Protein 7VLM (pdb70)

Solvent-accessible surface area: 10451 Å² total

Nearest PDB structures (foldseek):
  7vlm-assembly1_A  TM=1.002E+00  e=7.129E-37  Streptococcus macedonicus

Foldseek 3Di:
DWQDDWDFDDDPHDTDIARVRRQVVCVVPAPAEGEDEDAQWKWKQALGHIYTDHHPVRDGDSVVVCLCRVCVVLLNVLCVLVNRIDMGDVVCVQVSCNVVCPADPQKDADPPGGKIKNHPPDDQPDDDFFIKIWDQDALDDPRRQGQHAPDDAHGTFIWTDDDRHTYGDGRD

Radius of gyration: 19.63 Å; Cα contacts (8 Å, |Δi|>4): 307; chains: 1; bounding box: 36×35×53 Å

Sequence (172 aa):
KIDTTVTEVKENGKTYLRLLKGNEQLKAVSDKAVAGVNKIGSFLVRQDNIVVFPDNKGEFDLDFFNLLNDNFETLVEYAKADCLDIAFDINEKSYFNIWLKNIDENWSQSPYGESFYSSKDIDWGYKPEGSLRVSDHWNFGQDGEHCPTAEPVDGWAVCKFENGKYHLIKKF

Organism: Streptococcus macedonicus (NCBI:txid59310)

B-factor: mean 22.87, std 10.95, range [9.22, 76.59]

Structure (mmCIF, N/CA/C/O backbone):
data_7VLM
#
_entry.id   7VLM
#
_cell.length_a   105.371
_cell.length_b   32.405
_cell.length_c   62.594
_cell.angle_alpha   90.000
_cell.angle_beta   120.366
_cell.angle_gamma   90.000
#
_symmetry.space_group_name_H-M   'C 1 2 1'
#
loop_
_entity.id
_entity.type
_entity.pdbx_description
1 polymer H2C7
2 non-polymer 'ACETATE ION'
3 non-polymer DI(HYDROXYETHYL)ETHER
4 non-polymer 'MAGNESIUM ION'
5 water water
#
loop_
_atom_site.group_PDB
_atom_site.id
_atom_site.type_symbol
_atom_site.label_atom_id
_atom_site.label_alt_id
_atom_site.label_comp_id
_atom_site.label_asym_id
_atom_site.label_entity_id
_atom_site.label_seq_id
_atom_site.pdbx_PDB_ins_code
_atom_site.Cartn_x
_atom_site.Cartn_y
_atom_site.Cartn_z
_atom_site.occupancy
_atom_site.B_iso_or_equiv
_atom_site.auth_seq_id
_atom_site.auth_comp_id
_atom_site.auth_asym_id
_atom_site.auth_atom_id
_atom_site.pdbx_PDB_model_num
ATOM 20 N N . LYS A 1 2 ? 59.95743 1.89393 22.53398 1.000 20.33333 2 LYS A N 1
ATOM 21 C CA . LYS A 1 2 ? 58.59492 2.34955 22.80863 1.000 16.71320 2 LYS A CA 1
ATOM 22 C C . LYS A 1 2 ? 58.58697 3.77652 23.34307 1.000 18.32438 2 LYS A C 1
ATOM 23 O O . LYS A 1 2 ? 59.35236 4.11544 24.25163 1.000 20.86830 2 LYS A O 1
ATOM 42 N N . ILE A 1 3 ? 57.68728 4.60558 22.79923 1.000 16.97430 3 ILE A N 1
ATOM 43 C CA . ILE A 1 3 ? 57.37573 5.89796 23.39923 1.000 16.54819 3 ILE A CA 1
ATOM 44 C C . ILE A 1 3 ? 55.86232 6.03539 23.48110 1.000 16.72563 3 ILE A C 1
ATOM 45 O O . ILE A 1 3 ? 55.10618 5.36273 22.77545 1.000 16.51063 3 ILE A O 1
ATOM 61 N N . ASP A 1 4 ? 55.44095 6.92521 24.36460 1.000 16.32312 4 ASP A N 1
ATOM 62 C CA . ASP A 1 4 ? 54.03183 7.19767 24.58917 1.000 15.59684 4 ASP A CA 1
ATOM 63 C C . ASP A 1 4 ? 53.43406 7.86498 23.36454 1.000 14.13578 4 ASP A C 1
ATOM 64 O O . ASP A 1 4 ? 54.02171 8.80380 22.82567 1.000 16.27713 4 ASP A O 1
ATOM 73 N N . THR A 1 5 ? 52.27957 7.38105 22.90683 1.000 14.48207 5 THR A N 1
ATOM 74 C CA . THR A 1 5 ? 51.64271 7.92089 21.70811 1.000 13.39360 5 THR A CA 1
ATOM 75 C C . THR A 1 5 ? 50.25612 8.49333 21.99234 1.000 13.31284 5 THR A C 1
ATOM 76 O O . THR A 1 5 ? 49.45807 8.65399 21.07272 1.000 12.67725 5 THR A O 1
ATOM 87 N N . THR A 1 6 ? 49.93614 8.79413 23.24075 1.000 12.70461 6 THR A N 1
ATOM 88 C CA . THR A 1 6 ? 48.70808 9.50556 23.54272 1.000 13.59230 6 THR A CA 1
ATOM 89 C C . THR A 1 6 ? 48.78098 10.90739 22.96592 1.000 12.60381 6 THR A C 1
ATOM 90 O O . THR A 1 6 ? 49.78394 11.60544 23.12843 1.000 13.64168 6 THR A O 1
ATOM 101 N N . VAL A 1 7 ? 47.68112 11.32950 22.34197 1.000 12.53996 7 VAL A N 1
ATOM 102 C CA . VAL A 1 7 ? 47.56237 12.63540 21.70305 1.000 13.07003 7 VAL A CA 1
ATOM 103 C C . VAL A 1 7 ? 46.73375 13.56010 22.57639 1.000 14.27513 7 VAL A C 1
ATOM 104 O O . VAL A 1 7 ? 45.61661 13.20679 22.95551 1.000 15.22685 7 VAL A O 1
ATOM 117 N N . THR A 1 8 ? 47.27286 14.73900 22.89006 1.000 14.39548 8 THR A N 1
ATOM 118 C CA . THR A 1 8 ? 46.59780 15.76450 23.66949 1.000 15.13192 8 THR A CA 1
ATOM 119 C C . THR A 1 8 ? 46.40904 16.98803 22.79488 1.000 15.09201 8 THR A C 1
ATOM 120 O O . THR A 1 8 ? 47.32155 17.37015 22.05551 1.000 14.52417 8 THR A O 1
ATOM 131 N N . GLU A 1 9 ? 45.21082 17.56173 22.84824 1.000 14.94901 9 GLU A N 1
ATOM 132 C CA . GLU A 1 9 ? 44.92008 18.84039 22.21100 1.000 15.41171 9 GLU A CA 1
ATOM 133 C C . GLU A 1 9 ? 45.35179 19.94809 23.16185 1.000 18.11817 9 GLU A C 1
ATOM 134 O O . GLU A 1 9 ? 44.75027 20.13151 24.22622 1.000 18.31087 9 GLU A O 1
ATOM 146 N N . VAL A 1 10 ? 46.40963 20.66239 22.79352 1.000 17.79109 10 VAL A N 1
ATOM 147 C CA . VAL A 1 10 ? 47.00740 21.72139 23.60111 1.000 21.36641 10 VAL A CA 1
ATOM 148 C C . VAL A 1 10 ? 46.67089 23.07139 22.98712 1.000 21.30909 10 VAL A C 1
ATOM 149 O O . VAL A 1 10 ? 46.77080 23.25544 21.76956 1.000 19.96249 10 VAL A O 1
ATOM 162 N N . LYS A 1 11 ? 46.33636 24.02708 23.83298 1.000 21.87508 11 LYS A N 1
ATOM 163 C CA . LYS A 1 11 ? 46.12650 25.40408 23.41544 1.000 25.04395 11 LYS A CA 1
ATOM 164 C C . LYS A 1 11 ? 47.42282 26.17062 23.63034 1.000 26.49405 11 LYS A C 1
ATOM 165 O O . LYS A 1 11 ? 47.97592 26.17179 24.73232 1.000 27.09561 11 LYS A O 1
ATOM 184 N N . GLU A 1 12 ? 47.91371 26.81658 22.58301 1.000 23.96763 12 GLU A N 1
ATOM 185 C CA . GLU A 1 12 ? 49.09367 27.66108 22.71085 1.000 24.23250 12 GLU A CA 1
ATOM 186 C C . GLU A 1 12 ? 48.87525 28.96133 21.95094 1.000 23.60379 12 GLU A C 1
ATOM 187 O O . GLU A 1 12 ? 48.67708 28.94811 20.73342 1.000 21.52737 12 GLU A O 1
ATOM 199 N N . ASN A 1 13 ? 48.93149 30.07427 22.67430 1.000 20.88862 13 ASN A N 1
ATOM 200 C CA . ASN A 1 13 ? 48.72942 31.40983 22.11703 1.000 21.33559 13 ASN A CA 1
ATOM 201 C C . ASN A 1 13 ? 47.48751 31.49851 21.23237 1.000 25.16929 13 ASN A C 1
ATOM 202 O O . ASN A 1 13 ? 47.51043 32.08848 20.15097 1.000 24.78103 13 ASN A O 1
ATOM 213 N N . GLY A 1 14 ? 46.39023 30.91411 21.69551 1.000 23.75650 14 GLY A N 1
ATOM 214 C CA . GLY A 1 14 ? 45.11033 31.07691 21.04110 1.000 29.32098 14 GLY A CA 1
ATOM 215 C C . GLY A 1 14 ? 44.78521 30.08484 19.94601 1.000 30.41253 14 GLY A C 1
ATOM 216 O O . GLY A 1 14 ? 43.69658 30.17842 19.36242 1.000 34.54380 14 GLY A O 1
ATOM 220 N N . LYS A 1 15 ? 45.68313 29.14555 19.64485 1.000 23.80017 15 LYS A N 1
ATOM 221 C CA . LYS A 1 15 ? 45.47254 28.12295 18.63115 1.000 25.33162 15 LYS A CA 1
ATOM 222 C C . LYS A 1 15 ? 45.61263 26.75632 19.28264 1.000 27.32378 15 LYS A C 1
ATOM 223 O O . LYS A 1 15 ? 46.31347 26.60598 20.28390 1.000 26.76588 15 LYS A O 1
ATOM 242 N N . THR A 1 16 ? 44.98036 25.74547 18.68295 1.000 23.52313 16 THR A N 1
ATOM 243 C CA . THR A 1 16 ? 45.02866 24.38933 19.20967 1.000 20.49889 16 THR A CA 1
ATOM 244 C C . THR A 1 16 ? 45.94579 23.53021 18.35161 1.000 18.67528 16 THR A C 1
ATOM 245 O O . THR A 1 16 ? 45.99808 23.67768 17.12250 1.000 19.33257 16 THR A O 1
ATOM 256 N N . TYR A 1 17 ? 46.66100 22.62311 19.01264 1.000 19.04109 17 TYR A N 1
ATOM 257 C CA . TYR A 1 17 ? 47.63413 21.76801 18.36284 1.000 15.99570 17 TYR A CA 1
ATOM 258 C C . TYR A 1 17 ? 47.53923 20.38485 18.97847 1.000 15.56531 17 TYR A C 1
ATOM 259 O O . TYR A 1 17 ? 47.26204 20.24935 20.16957 1.000 16.46993 17 TYR A O 1
ATOM 277 N N . LE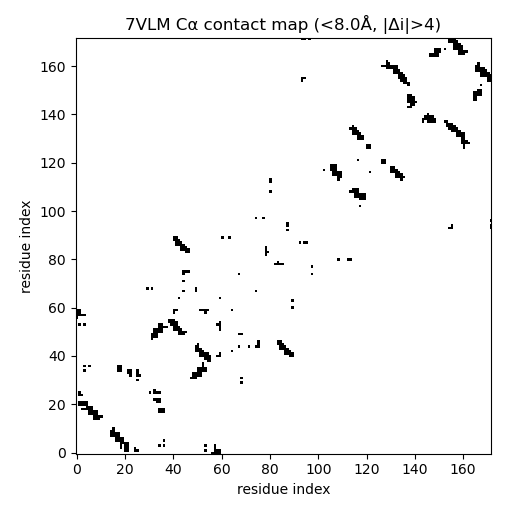U A 1 18 ? 47.74860 19.35879 18.18154 1.000 15.44997 18 LEU A N 1
ATOM 278 C CA . LEU A 1 18 ? 47.85507 17.99210 18.69042 1.000 13.23236 18 LEU A CA 1
ATOM 279 C C . LEU A 1 18 ? 49.31645 17.68261 18.98526 1.000 13.61654 18 LEU A C 1
ATOM 280 O O . LEU A 1 18 ? 50.18604 17.90631 18.13626 1.000 14.65218 18 LEU A O 1
ATOM 296 N N . ARG A 1 19 ? 49.58925 17.15832 20.16799 1.000 14.75091 19 ARG A N 1
ATOM 297 C CA . ARG A 1 19 ? 50.94026 16.89659 20.61887 1.000 14.41233 19 ARG A CA 1
ATOM 298 C C . ARG A 1 19 ? 50.95086 15.59224 21.39988 1.000 13.82173 19 ARG A C 1
ATOM 299 O O . ARG A 1 19 ? 49.98089 15.24993 22.09608 1.000 14.22863 19 ARG A O 1
ATOM 320 N N . LEU A 1 20 ? 52.05861 14.87696 21.29820 1.000 12.46470 20 LEU A N 1
ATOM 321 C CA . LEU A 1 20 ? 52.31387 13.67416 22.09420 1.000 14.50812 20 LEU A CA 1
ATOM 322 C C . LEU A 1 20 ? 53.17336 14.14397 23.26322 1.000 15.67013 20 LEU A C 1
ATOM 323 O O . LEU A 1 20 ? 54.39474 14.13519 23.20986 1.000 17.00076 20 LEU A O 1
ATOM 339 N N . LEU A 1 21 ? 52.51444 14.59807 24.32804 1.000 15.87511 21 LEU A N 1
ATOM 340 C CA . LEU A 1 21 ? 53.23251 15.25097 25.42078 1.000 17.28990 21 LEU A CA 1
ATOM 341 C C . LEU A 1 21 ? 54.25025 14.31686 26.06772 1.000 19.19545 21 LEU A C 1
ATOM 342 O O . LEU A 1 21 ? 55.40342 14.69847 26.29334 1.000 18.29008 21 LEU A O 1
ATOM 358 N N . LYS A 1 22 ? 53.82649 13.10407 26.43626 1.000 16.86292 22 LYS A N 1
ATOM 359 C CA . LYS A 1 22 ? 54.75840 12.19277 27.08851 1.000 17.97881 22 LYS A CA 1
ATOM 360 C C . LYS A 1 22 ? 55.76040 11.64064 26.08627 1.000 15.64633 22 LYS A C 1
ATOM 361 O O . LYS A 1 22 ? 56.93677 11.46476 26.42088 1.000 17.97281 22 LYS A O 1
ATOM 380 N N . GLY A 1 23 ? 55.34567 11.40011 24.83399 1.000 16.50699 23 GLY A N 1
ATOM 381 C CA . GLY A 1 23 ? 56.29942 10.91606 23.85010 1.000 15.89720 23 GLY A CA 1
ATOM 382 C C . GLY A 1 23 ? 57.40285 11.92543 23.59232 1.000 16.32700 23 GLY A C 1
ATOM 383 O O . GLY A 1 23 ? 58.57433 11.56140 23.40430 1.000 15.85410 23 GLY A O 1
ATOM 387 N N . ASN A 1 24 ? 57.03811 13.21050 23.57021 1.000 15.51982 24 ASN A N 1
ATOM 388 C CA . ASN A 1 24 ? 58.02741 14.25191 23.34395 1.000 13.85766 24 ASN A CA 1
ATOM 389 C C . ASN A 1 24 ? 59.00484 14.29873 24.51492 1.000 17.99948 24 ASN A C 1
ATOM 390 O O . ASN A 1 24 ? 60.21346 14.47902 24.32853 1.000 18.25893 24 ASN A O 1
ATOM 401 N N . GLU A 1 25 ? 58.49655 14.12398 25.73988 1.000 17.61989 25 GLU A N 1
ATOM 402 C CA . GLU A 1 25 ? 59.38577 14.08037 26.89002 1.000 19.85507 25 GLU A CA 1
ATOM 403 C C . GLU A 1 25 ? 60.36762 12.92588 26.77912 1.000 20.34682 25 GLU A C 1
ATOM 404 O O . GLU A 1 25 ? 61.56115 13.07829 27.07112 1.000 21.04715 25 GLU A O 1
ATOM 416 N N . GLN A 1 26 ? 59.87309 11.75201 26.39143 1.000 18.13564 26 GLN A N 1
ATOM 417 C CA . GLN A 1 26 ? 60.69853 10.55896 26.35723 1.000 20.48123 26 GLN A CA 1
ATOM 418 C C . GLN A 1 26 ? 61.75591 10.63534 25.27136 1.000 20.25084 26 GLN A C 1
ATOM 419 O O . GLN A 1 26 ? 62.84886 10.07234 25.42910 1.000 20.30234 26 GLN A O 1
ATOM 433 N N . LEU A 1 27 ? 61.45299 11.29796 24.15781 1.000 17.78257 27 LEU A N 1
ATOM 434 C CA . LEU A 1 27 ? 62.45682 11.43070 23.11326 1.000 17.58279 27 LEU A CA 1
ATOM 435 C C . LEU A 1 27 ? 63.63190 12.28613 23.54665 1.000 19.88602 27 LEU A C 1
ATOM 436 O O . LEU A 1 27 ? 64.66713 12.25032 22.89329 1.000 20.02400 27 LEU A O 1
ATOM 452 N N . LYS A 1 28 ? 63.53276 13.00166 24.66279 1.000 18.50019 28 LYS A N 1
ATOM 453 C CA . LYS A 1 28 ? 64.68303 13.75375 25.15111 1.000 20.05734 28 LYS A CA 1
ATOM 454 C C . LYS A 1 28 ? 65.81341 12.84973 25.61198 1.000 23.66309 28 LYS A C 1
ATOM 455 O O . LYS A 1 28 ? 66.96115 13.29786 25.67446 1.000 27.02967 28 LYS A O 1
ATOM 474 N N . ALA A 1 29 ? 65.53546 11.58211 25.89996 1.000 22.52311 29 ALA A N 1
ATOM 475 C CA . ALA A 1 29 ? 66.62318 10.68574 26.27448 1.000 27.35541 29 ALA A CA 1
ATOM 476 C C . ALA A 1 29 ? 67.54636 10.37202 25.09990 1.000 25.87523 29 ALA A C 1
ATOM 477 O O . ALA A 1 29 ? 68.69461 9.97357 25.31940 1.000 27.29588 29 ALA A O 1
ATOM 484 N N . VAL A 1 30 ? 67.08600 10.54975 23.86424 1.000 20.87859 30 VAL A N 1
ATOM 485 C CA . VAL A 1 30 ? 67.85922 10.15275 22.69402 1.000 21.99757 30 VAL A CA 1
ATOM 486 C C . VAL A 1 30 ? 68.20071 11.30554 21.76485 1.000 19.58513 30 VAL A C 1
ATOM 487 O O . VAL A 1 30 ? 68.99491 11.10405 20.82991 1.000 20.03373 30 VAL A O 1
ATOM 500 N N . SER A 1 31 ? 67.65818 12.50217 21.97108 1.000 19.54985 31 SER A N 1
ATOM 501 C CA . SER A 1 31 ? 67.93306 13.60172 21.05491 1.000 22.47309 31 SER A CA 1
ATOM 502 C C . SER A 1 31 ? 67.42409 14.89616 21.66006 1.000 22.45897 31 SER A C 1
ATOM 503 O O . SER A 1 31 ? 66.45438 14.87996 22.42105 1.000 27.11192 31 SER A O 1
ATOM 511 N N . ASP A 1 32 ? 68.07216 16.01538 21.32012 1.000 24.81140 32 ASP A N 1
ATOM 512 C CA . ASP A 1 32 ? 67.55608 17.32194 21.71035 1.000 28.37035 32 ASP A CA 1
ATOM 513 C C . ASP A 1 32 ? 66.76592 17.99345 20.59900 1.000 26.60237 32 ASP A C 1
ATOM 514 O O . ASP A 1 32 ? 66.39721 19.16331 20.73469 1.000 29.46996 32 ASP A O 1
ATOM 523 N N . LYS A 1 33 ? 66.52521 17.29516 19.49159 1.000 21.08747 33 LYS A N 1
ATOM 524 C CA . LYS A 1 33 ? 65.85573 17.90309 18.34831 1.000 21.72480 33 LYS A CA 1
ATOM 525 C C . LYS A 1 33 ? 64.82287 16.96105 17.74903 1.000 20.53257 33 LYS A C 1
ATOM 526 O O . LYS A 1 33 ? 64.54877 17.02111 16.54630 1.000 23.50854 33 LYS A O 1
ATOM 545 N N . ALA A 1 34 ? 64.24681 16.08278 18.55854 1.000 17.77405 34 ALA A N 1
ATOM 546 C CA . ALA A 1 34 ? 63.24796 15.13260 18.09632 1.000 16.99729 34 ALA A CA 1
ATOM 547 C C . ALA A 1 34 ? 61.87593 15.48851 18.65044 1.000 16.32241 34 ALA A C 1
ATOM 548 O O . ALA A 1 34 ? 61.75117 15.94001 19.79618 1.000 18.97821 34 ALA A O 1
ATOM 555 N N . VAL A 1 35 ? 60.85129 15.25315 17.84348 1.000 15.57421 35 VAL A N 1
ATOM 556 C CA . VAL A 1 35 ? 59.45128 15.45641 18.20065 1.000 17.54456 35 VAL A CA 1
ATOM 557 C C . VAL A 1 35 ? 58.71051 14.17235 17.86177 1.000 16.75321 35 VAL A C 1
ATOM 558 O O . VAL A 1 35 ? 59.01505 13.52196 16.86011 1.000 15.46275 35 VAL A O 1
ATOM 571 N N . ALA A 1 36 ? 57.73844 13.80134 18.68334 1.000 16.27751 36 ALA A N 1
ATOM 572 C CA . ALA A 1 36 ? 56.90347 12.64213 18.42113 1.000 15.79390 36 ALA A CA 1
ATOM 573 C C . ALA A 1 36 ? 55.67739 13.09512 17.63554 1.000 19.91189 36 ALA A C 1
ATOM 574 O O . ALA A 1 36 ? 54.92338 13.94444 18.11003 1.000 20.95814 36 ALA A O 1
ATOM 581 N N . GLY A 1 37 ? 55.43159 12.50433 16.46766 1.000 18.96683 37 GLY A N 1
ATOM 582 C CA . GLY A 1 37 ? 54.32336 12.90754 15.63051 1.000 20.18688 37 GLY A CA 1
ATOM 583 C C . GLY A 1 37 ? 53.16265 11.92189 15.65117 1.000 16.96170 37 GLY A C 1
ATOM 584 O O . GLY A 1 37 ? 53.30307 10.76809 16.04513 1.000 19.28650 37 GLY A O 1
ATOM 588 N N . VAL A 1 38 ? 52.01560 12.37503 15.13334 1.000 25.10903 38 VAL A N 1
ATOM 589 C CA . VAL A 1 38 ? 50.89308 11.47511 14.87852 1.000 28.23407 38 VAL A CA 1
ATOM 590 C C . VAL A 1 38 ? 50.46017 11.59848 13.42756 1.000 28.24702 38 VAL A C 1
ATOM 591 O O . VAL A 1 38 ? 50.38836 12.70832 12.89239 1.000 25.76883 38 VAL A O 1
ATOM 604 N N . ASN A 1 39 ? 50.15043 10.45998 12.80272 1.000 36.63348 39 ASN A N 1
ATOM 605 C CA . ASN A 1 39 ? 49.50369 10.44152 11.49088 1.000 46.58401 39 ASN A CA 1
ATOM 606 C C . ASN A 1 39 ? 47.99266 10.30359 11.67789 1.000 43.11588 39 ASN A C 1
ATOM 607 O O . ASN A 1 39 ? 47.20538 10.96880 11.00970 1.000 45.34136 39 ASN A O 1
ATOM 618 N N . LYS A 1 45 ? 51.85719 2.36128 9.45156 1.000 42.13256 45 LYS A N 1
ATOM 619 C CA . LYS A 1 45 ? 51.74081 1.25722 10.39860 1.000 44.18602 45 LYS A CA 1
ATOM 620 C C . LYS A 1 45 ? 53.10709 0.66494 10.75111 1.000 47.14914 45 LYS A C 1
ATOM 621 O O . LYS A 1 45 ? 53.24248 -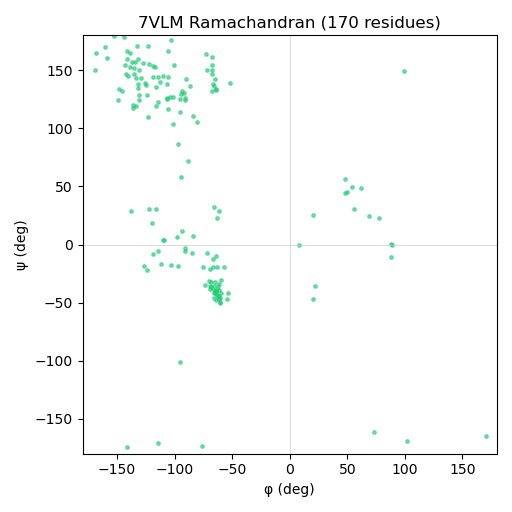0.03030 11.76270 1.000 44.06768 45 LYS A O 1
ATOM 624 N N . ILE A 1 46 ? 54.11148 0.94710 9.91488 1.000 52.41523 46 ILE A N 1
ATOM 625 C CA . ILE A 1 46 ? 55.47505 0.46743 10.13983 1.000 49.68324 46 ILE A CA 1
ATOM 626 C C . ILE A 1 46 ? 56.35050 1.52193 10.81530 1.000 45.79107 46 ILE A C 1
ATOM 627 O O . ILE A 1 46 ? 57.40367 1.17171 11.37255 1.000 46.06984 46 ILE A O 1
ATOM 643 N N . GLY A 1 47 ? 55.95163 2.78463 10.78412 1.000 33.37960 47 GLY A N 1
ATOM 644 C CA . GLY A 1 47 ? 56.71563 3.86522 11.37291 1.000 29.70475 47 GLY A CA 1
ATOM 645 C C . GLY A 1 47 ? 57.52217 4.60879 10.32712 1.000 22.29399 47 GLY A C 1
ATOM 646 O O . GLY A 1 47 ? 57.95044 4.04508 9.31189 1.000 26.53937 47 GLY A O 1
ATOM 650 N N . SER A 1 48 ? 57.72737 5.90052 10.55956 1.000 16.04990 48 SER A N 1
ATOM 651 C CA . SER A 1 48 ? 58.51928 6.69877 9.63011 1.000 17.02470 48 SER A CA 1
ATOM 652 C C . SER A 1 48 ? 59.15567 7.86249 10.37808 1.000 15.40849 48 SER A C 1
ATOM 653 O O . SER A 1 48 ? 58.96033 8.03939 11.58583 1.000 14.46927 48 SER A O 1
ATOM 661 N N . PHE A 1 49 ? 59.91673 8.66419 9.64867 1.000 14.33426 49 PHE A N 1
ATOM 662 C CA . PHE A 1 49 ? 60.58584 9.83830 10.17184 1.000 12.93062 49 PHE A CA 1
ATOM 663 C C . PHE A 1 49 ? 60.45172 10.94824 9.14751 1.000 14.89489 49 PHE A C 1
ATOM 664 O O . PHE A 1 49 ? 60.36638 10.68456 7.94120 1.000 15.60301 49 PHE A O 1
ATOM 681 N N . LEU A 1 50 ? 60.47400 12.17735 9.62486 1.000 13.78144 50 LEU A N 1
ATOM 682 C CA . LEU A 1 50 ? 60.45176 13.36198 8.78025 1.000 14.57888 50 LEU A CA 1
ATOM 683 C C . LEU A 1 50 ? 61.52850 14.30121 9.28387 1.000 14.96732 50 LEU A C 1
ATOM 684 O O . LEU A 1 50 ? 61.49430 14.72198 10.44658 1.000 17.34950 50 LEU A O 1
ATOM 700 N N . VAL A 1 51 ? 62.50126 14.61627 8.44037 1.000 13.80701 51 VAL A N 1
ATOM 701 C CA . VAL A 1 51 ? 63.55016 15.55189 8.80101 1.000 14.04215 51 VAL A CA 1
ATOM 702 C C . VAL A 1 51 ? 63.13600 16.91451 8.27675 1.000 16.00470 51 VAL A C 1
ATOM 703 O O . VAL A 1 51 ? 63.02902 17.11788 7.05779 1.000 18.73008 51 VAL A O 1
ATOM 716 N N . ARG A 1 52 ? 62.88447 17.82809 9.21414 1.000 20.02317 52 ARG A N 1
ATOM 717 C CA . ARG A 1 52 ? 62.53016 19.21705 8.97882 1.000 19.33520 52 ARG A CA 1
ATOM 718 C C . ARG A 1 52 ? 63.75674 20.08491 9.24901 1.000 18.65598 52 ARG A C 1
ATOM 719 O O . ARG A 1 52 ? 64.80167 19.62286 9.70375 1.000 20.35438 52 ARG A O 1
ATOM 740 N N . GLN A 1 53 ? 63.62859 21.38016 8.99425 1.000 21.20422 53 GLN A N 1
ATOM 741 C CA . GLN A 1 53 ? 64.79042 22.24469 9.14278 1.000 22.12734 53 GLN A CA 1
ATOM 742 C C . GLN A 1 53 ? 65.30525 22.25510 10.56781 1.000 23.59744 53 GLN A C 1
ATOM 743 O O . GLN A 1 53 ? 66.51255 22.39201 10.79933 1.000 28.90914 53 GLN A O 1
ATOM 757 N N . ASP A 1 54 ? 64.40688 22.13748 11.53853 1.000 23.16692 54 ASP A N 1
ATOM 758 C CA . ASP A 1 54 ? 64.75593 22.38714 12.91905 1.000 28.47231 54 ASP A CA 1
ATOM 759 C C . ASP A 1 54 ? 64.73103 21.13825 13.78009 1.000 24.75158 54 ASP A C 1
ATOM 760 O O . ASP A 1 54 ? 65.31981 21.14895 14.86370 1.000 26.99876 54 ASP A O 1
ATOM 769 N N . ASN A 1 55 ? 64.09811 20.06336 13.32197 1.000 18.65230 55 ASN A N 1
ATOM 770 C CA . ASN A 1 55 ? 63.94605 18.88827 14.16628 1.000 19.59906 55 ASN A CA 1
ATOM 771 C C . ASN A 1 55 ? 63.64855 17.67432 13.29840 1.000 18.82785 55 ASN A C 1
ATOM 772 O O . ASN A 1 55 ? 63.40399 17.78047 12.09894 1.000 17.31193 55 ASN A O 1
ATOM 78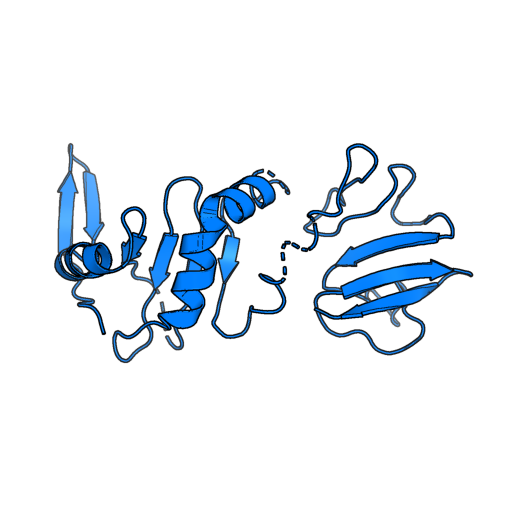3 N N . ILE A 1 56 ? 63.69046 16.51333 13.93967 1.000 15.25875 56 ILE A N 1
ATOM 784 C CA . ILE A 1 56 ? 63.31431 15.23137 13.36472 1.000 13.57692 56 ILE A CA 1
ATOM 785 C C . ILE A 1 56 ? 61.98154 14.82520 13.98151 1.000 12.90644 56 ILE A C 1
ATOM 786 O O . ILE A 1 56 ? 61.85892 14.77821 15.21164 1.000 15.27161 56 ILE A O 1
ATOM 802 N N . VAL A 1 57 ? 60.98737 14.52550 13.15583 1.000 13.71094 57 VAL A N 1
ATOM 803 C CA . VAL A 1 57 ? 59.71290 14.00156 13.64250 1.000 15.16082 57 VAL A CA 1
ATOM 804 C C . VAL A 1 57 ? 59.74322 12.48526 13.57234 1.000 13.58563 57 VAL A C 1
ATOM 805 O O . VAL A 1 57 ? 60.07013 11.89716 12.53275 1.000 14.20397 57 VAL A O 1
ATOM 818 N N . VAL A 1 58 ? 59.39041 11.85049 14.68166 1.000 13.38712 58 VAL A N 1
ATOM 819 C CA . VAL A 1 58 ? 59.34649 10.40096 14.80698 1.000 12.04706 58 VAL A CA 1
ATOM 820 C C . VAL A 1 58 ? 57.88407 9.97702 14.79177 1.000 14.51395 58 VAL A C 1
ATOM 821 O O . VAL A 1 58 ? 57.12056 10.34818 15.69126 1.000 14.56393 58 VAL A O 1
ATOM 834 N N . PHE A 1 59 ? 57.48781 9.19900 13.78173 1.000 14.17754 59 PHE A N 1
ATOM 835 C CA . PHE A 1 59 ? 56.15828 8.59829 13.72503 1.000 13.74322 59 PHE A CA 1
ATOM 836 C C . PHE A 1 59 ? 56.25812 7.13673 14.14835 1.000 14.38952 59 PHE A C 1
ATOM 837 O O . PHE A 1 59 ? 56.72107 6.30360 13.36943 1.000 14.33060 59 PHE A O 1
ATOM 854 N N . PRO A 1 60 ? 55.85493 6.76445 15.36359 1.000 15.79529 60 PRO A N 1
ATOM 855 C CA . PRO A 1 60 ? 56.01784 5.37022 15.78323 1.000 14.74331 60 PRO A CA 1
ATOM 856 C C . PRO A 1 60 ? 55.12917 4.42155 14.99335 1.000 16.99617 60 PRO A C 1
ATOM 857 O O . PRO A 1 60 ? 54.13409 4.81613 14.38582 1.000 18.57531 60 PRO A O 1
ATOM 868 N N . ASP A 1 61 ? 55.50055 3.13960 15.03638 1.000 17.60698 61 ASP A N 1
ATOM 869 C CA . ASP A 1 61 ? 54.71145 2.08527 14.41001 1.000 17.73779 61 ASP A CA 1
ATOM 870 C C . ASP A 1 61 ? 53.47416 1.77267 15.26032 1.000 17.93515 61 ASP A C 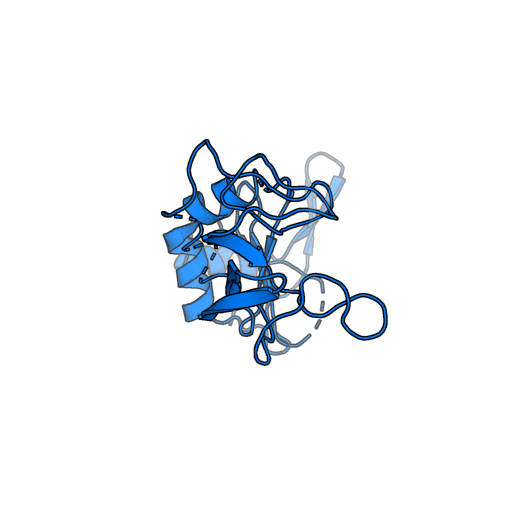1
ATOM 871 O O . ASP A 1 61 ? 53.18998 2.41315 16.27706 1.000 18.52097 61 ASP A O 1
ATOM 880 N N . ASN A 1 62 ? 52.73390 0.74113 14.87480 1.000 21.91585 62 ASN A N 1
ATOM 881 C CA . ASN A 1 62 ? 51.47848 0.41949 15.55083 1.000 24.52540 62 ASN A CA 1
ATOM 882 C C . ASN A 1 62 ? 51.66430 -0.17535 16.94353 1.000 22.94881 62 ASN A C 1
ATOM 883 O O . ASN A 1 62 ? 50.67297 -0.35472 17.64914 1.000 21.81950 62 ASN A O 1
ATOM 894 N N . LYS A 1 63 ? 52.89456 -0.47550 17.34284 1.000 19.57217 63 LYS A N 1
ATOM 895 C CA . LYS A 1 63 ? 53.26883 -0.91131 18.67750 1.000 21.71491 63 LYS A CA 1
ATOM 896 C C . LYS A 1 63 ? 53.64214 0.28129 19.54881 1.000 17.86272 63 LYS A C 1
ATOM 897 O O . LYS A 1 63 ? 53.86194 0.11620 20.75788 1.000 19.71097 63 LYS A O 1
ATOM 916 N N . GLY A 1 64 ? 53.68162 1.47998 18.96459 1.000 17.66461 64 GLY A N 1
ATOM 917 C CA . GLY A 1 64 ? 54.23581 2.64237 19.62109 1.000 18.55452 64 GLY A CA 1
ATOM 918 C C . GLY A 1 64 ? 55.74587 2.68438 19.63901 1.000 17.16822 64 GLY A C 1
ATOM 919 O O . GLY A 1 64 ? 56.32233 3.35563 20.49774 1.000 19.86292 64 GLY A O 1
ATOM 923 N N . GLU A 1 65 ? 56.40661 1.98520 18.72213 1.000 18.21110 65 GLU A N 1
ATOM 924 C CA . GLU A 1 65 ? 57.84927 1.79131 18.75397 1.000 18.62916 65 GLU A CA 1
ATOM 925 C C . GLU A 1 65 ? 58.47544 2.42094 17.51787 1.000 17.93465 65 GLU A C 1
ATOM 926 O O . GLU A 1 65 ? 57.82917 2.55573 16.48588 1.000 16.58092 65 GLU A O 1
ATOM 938 N N . PHE A 1 66 ? 59.73214 2.82478 17.62894 1.000 17.61769 66 PHE A N 1
ATOM 939 C CA . PHE A 1 66 ? 60.45583 3.34537 16.47458 1.000 18.45114 66 PHE A CA 1
ATOM 940 C C . PHE A 1 66 ? 61.83614 2.71203 16.43441 1.000 16.73171 66 PHE A C 1
ATOM 941 O O . PHE A 1 66 ? 62.35397 2.23890 17.44979 1.000 17.95019 66 PHE A O 1
ATOM 958 N N . ASP A 1 67 ? 62.42905 2.70586 15.23722 1.000 17.27458 67 ASP A N 1
ATOM 959 C CA . ASP A 1 67 ? 63.73582 2.08573 15.05933 1.000 21.24284 67 ASP A CA 1
ATOM 960 C C . ASP A 1 67 ? 64.81730 3.05406 15.53444 1.000 16.42640 67 ASP A C 1
ATOM 961 O O . ASP A 1 67 ? 65.15932 4.01811 14.83429 1.000 16.72613 67 ASP A O 1
ATOM 970 N N . LEU A 1 68 ? 65.38442 2.77889 16.70004 1.000 16.43820 68 LEU A N 1
ATOM 971 C CA . LEU A 1 68 ? 66.35381 3.69454 17.29344 1.000 15.29641 68 LEU A CA 1
ATOM 972 C C . LEU A 1 68 ? 67.65947 3.71655 16.49984 1.000 16.25070 68 LEU A C 1
ATOM 973 O O . LEU A 1 68 ? 68.29453 4.76964 16.39465 1.000 16.84435 68 LEU A O 1
ATOM 989 N N . ASP A 1 69 ? 68.07195 2.57608 15.94551 1.000 15.95565 69 ASP A N 1
ATOM 990 C CA . ASP A 1 69 ? 69.30103 2.54312 15.15158 1.000 18.34121 69 ASP A CA 1
ATOM 991 C C . ASP A 1 69 ? 69.17980 3.45954 13.93937 1.000 17.55134 69 ASP A C 1
ATOM 992 O O . ASP A 1 69 ? 70.08086 4.25475 13.64741 1.000 18.39079 69 ASP A O 1
ATOM 1001 N N . PHE A 1 70 ? 68.06517 3.37303 13.21267 1.000 15.57682 70 PHE A N 1
ATOM 1002 C CA . PHE A 1 70 ? 67.88475 4.27157 12.08148 1.000 16.47156 70 PHE A CA 1
ATOM 1003 C C . PHE A 1 70 ? 67.77137 5.71169 12.54551 1.000 14.79786 70 PHE A C 1
ATOM 1004 O O . PHE A 1 70 ? 68.33710 6.62625 11.92524 1.000 14.14995 70 PHE A O 1
ATOM 1021 N N . PHE A 1 71 ? 67.03058 5.93588 13.63544 1.000 15.43636 71 PHE A N 1
ATOM 1022 C CA . PHE A 1 71 ? 66.92658 7.28047 14.18565 1.000 14.92799 71 PHE A CA 1
ATOM 1023 C C . PHE A 1 71 ? 68.30845 7.86089 14.44976 1.000 15.05380 71 PHE A C 1
ATOM 1024 O O . PHE A 1 71 ? 68.56465 9.03926 14.16916 1.000 14.18393 71 PHE A O 1
ATOM 1041 N N . ASN A 1 72 ? 69.21791 7.04678 14.98689 1.000 15.72550 72 ASN A N 1
ATOM 1042 C CA . ASN A 1 72 ? 70.53888 7.55260 15.33141 1.000 16.04910 72 ASN A CA 1
ATOM 1043 C C . ASN A 1 72 ? 71.31150 7.99857 14.09732 1.000 16.43856 72 ASN A C 1
ATOM 1044 O O . ASN A 1 72 ? 72.10276 8.94213 14.17998 1.000 17.33002 72 ASN A O 1
ATOM 1055 N N . LEU A 1 73 ? 71.09722 7.34715 12.95394 1.000 15.55304 73 LEU A N 1
ATOM 1056 C CA . LEU A 1 73 ? 71.72991 7.81120 11.72502 1.000 13.98843 73 LEU A CA 1
ATOM 1057 C C . LEU A 1 73 ? 71.24885 9.20403 11.37252 1.000 14.14274 73 LEU A C 1
ATOM 1058 O O . LEU A 1 73 ? 72.05049 10.06294 10.96985 1.000 13.99019 73 LEU A O 1
ATOM 1074 N N . LEU A 1 74 ? 69.93678 9.44372 11.48246 1.000 12.60280 74 LEU A N 1
ATOM 1075 C CA . LEU A 1 74 ? 69.39015 10.76448 11.18391 1.000 11.73291 74 LEU A CA 1
ATOM 1076 C C . LEU A 1 74 ? 69.87752 11.79281 12.18470 1.000 13.42356 74 LEU A C 1
ATOM 1077 O O . LEU A 1 74 ? 70.28295 12.89889 11.81452 1.000 14.41151 74 LEU A O 1
ATOM 1093 N N . ASN A 1 75 ? 69.83031 11.44290 13.46835 1.000 14.11889 75 ASN A N 1
ATOM 1094 C CA . ASN A 1 75 ? 70.17309 12.39413 14.51758 1.000 15.52380 75 ASN A CA 1
ATOM 1095 C C . ASN A 1 75 ? 71.63425 12.80130 14.43784 1.000 16.68548 75 ASN A C 1
ATOM 1096 O O . ASN A 1 75 ? 71.97114 13.98169 14.58278 1.000 20.69695 75 ASN A O 1
ATOM 1107 N N . ASP A 1 76 ? 72.51750 11.83845 14.18050 1.000 14.31076 76 ASP A N 1
ATOM 1108 C CA . ASP A 1 76 ? 73.94541 12.10547 14.16753 1.000 16.53520 76 ASP A CA 1
ATOM 1109 C C . ASP A 1 76 ? 74.38858 12.84176 12.90224 1.000 16.17808 76 ASP A C 1
ATOM 1110 O O . ASP A 1 76 ? 75.45346 13.44175 12.91661 1.000 17.80032 76 ASP A O 1
ATOM 1119 N N . ASN A 1 77 ? 73.60289 12.80939 11.83203 1.000 13.28985 77 ASN A N 1
ATOM 1120 C CA . ASN A 1 77 ? 73.97088 13.39349 10.54224 1.000 14.31646 77 ASN A CA 1
ATOM 1121 C C . ASN A 1 77 ? 72.94563 14.43550 10.11321 1.000 14.59609 77 ASN A C 1
ATOM 1122 O O . ASN A 1 77 ? 72.71901 14.66424 8.92077 1.000 13.22659 77 ASN A O 1
ATOM 1133 N N . PHE A 1 78 ? 72.33746 15.08902 11.11416 1.000 14.50620 78 PHE A N 1
ATOM 1134 C CA . PHE A 1 78 ? 71.20541 15.97186 10.86295 1.000 12.49448 78 PHE A CA 1
ATOM 1135 C C . PHE A 1 78 ? 71.58214 17.15850 9.98182 1.000 11.97755 78 PHE A C 1
ATOM 1136 O O . PHE A 1 78 ? 70.82078 17.52365 9.08329 1.000 12.46505 78 PHE A O 1
ATOM 1153 N N . GLU A 1 79 ? 72.72484 17.78906 10.24504 1.000 14.11078 79 GLU A N 1
ATOM 1154 C CA . GLU A 1 79 ? 73.10643 18.97042 9.47975 1.000 12.91896 79 GLU A CA 1
ATOM 1155 C C . GLU A 1 79 ? 73.26854 18.65518 7.99893 1.000 14.81043 79 GLU A C 1
ATOM 1156 O O . GLU A 1 79 ? 72.86970 19.45169 7.14593 1.000 14.68556 79 GLU A O 1
ATOM 1168 N N . THR A 1 80 ? 73.83597 17.49013 7.67435 1.000 13.18580 80 THR A N 1
ATOM 1169 C CA . THR A 1 80 ? 73.98546 17.08825 6.27355 1.000 12.06324 80 THR A CA 1
ATOM 1170 C C . THR A 1 80 ? 72.62044 16.90990 5.61997 1.000 11.24336 80 THR A C 1
ATOM 1171 O O . THR A 1 80 ? 72.41479 17.30234 4.46413 1.000 11.66006 80 THR A O 1
ATOM 1182 N N . LEU A 1 81 ? 71.66634 16.31300 6.35459 1.000 11.10590 81 LEU A N 1
ATOM 1183 C CA . LEU A 1 81 ? 70.33189 16.10353 5.79677 1.000 10.74702 81 LEU A CA 1
ATOM 1184 C C . LEU A 1 81 ? 69.64508 17.43434 5.54025 1.000 11.78713 8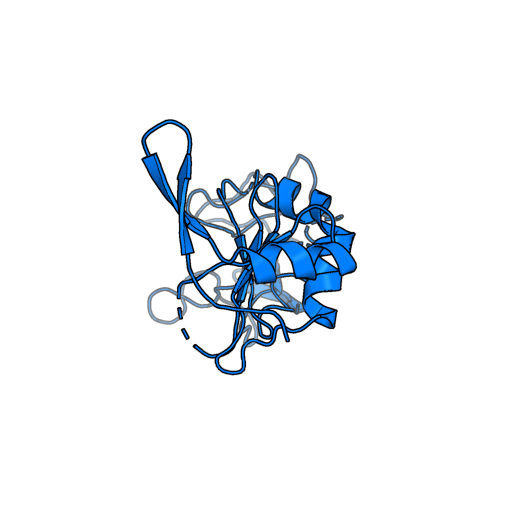1 LEU A C 1
ATOM 1185 O O . LEU A 1 81 ? 68.97148 17.60822 4.51629 1.000 13.35450 81 LEU A O 1
ATOM 1201 N N . VAL A 1 82 ? 69.80491 18.38814 6.45221 1.000 13.40817 82 VAL A N 1
ATOM 1202 C CA . VAL A 1 82 ? 69.16127 19.68508 6.29249 1.000 13.47877 82 VAL A CA 1
ATOM 1203 C C . VAL A 1 82 ? 69.79993 20.44492 5.14324 1.000 15.17245 82 VAL A C 1
ATOM 1204 O O . VAL A 1 82 ? 69.11550 21.13195 4.37762 1.000 16.18579 82 VAL A O 1
ATOM 1217 N N . GLU A 1 83 ? 71.11829 20.33803 5.00567 1.000 13.03900 83 GLU A N 1
ATOM 1218 C CA . GLU A 1 83 ? 71.78935 20.97920 3.87781 1.000 13.35641 83 GLU A CA 1
ATOM 1219 C C . GLU A 1 83 ? 71.33290 20.37967 2.55408 1.000 13.74930 83 GLU A C 1
ATOM 1220 O O . GLU A 1 83 ? 71.10148 21.11026 1.57776 1.000 14.21782 83 GLU A O 1
ATOM 1232 N N . TYR A 1 84 ? 71.16118 19.05751 2.51349 1.000 13.95787 84 TYR A N 1
ATOM 1233 C CA . TYR A 1 84 ? 70.63768 18.42029 1.31098 1.000 12.99315 84 TYR A CA 1
ATOM 1234 C C . TYR A 1 84 ? 69.25078 18.94669 0.97912 1.000 11.66445 84 TYR A C 1
ATOM 1235 O O . TYR A 1 84 ? 68.96870 19.30112 -0.17163 1.000 13.29318 84 TYR A O 1
ATOM 1253 N N . ALA A 1 85 ? 68.35159 18.97604 1.97004 1.000 13.41938 85 ALA A N 1
ATOM 1254 C CA . ALA A 1 85 ? 66.98907 19.42657 1.70140 1.000 14.60505 85 ALA A CA 1
ATOM 1255 C C . ALA A 1 85 ? 66.96769 20.85323 1.17822 1.000 16.97074 85 ALA A C 1
ATOM 1256 O O . ALA A 1 85 ? 66.20331 21.17679 0.26020 1.000 17.31878 85 ALA A O 1
ATOM 1263 N N . LYS A 1 86 ? 67.77842 21.73205 1.76202 1.000 15.18587 86 LYS A N 1
ATOM 1264 C CA . LYS A 1 86 ? 67.83403 23.10880 1.28140 1.000 17.86081 86 LYS A CA 1
ATOM 1265 C C . LYS A 1 86 ? 68.33821 23.15696 -0.15466 1.000 17.33923 86 LYS A C 1
ATOM 1266 O O . LYS A 1 86 ? 67.75422 23.84000 -1.00608 1.000 20.19491 86 LYS A O 1
ATOM 1319 N N . ALA A 1 88 ? 68.31170 20.82078 -2.47530 1.000 14.30038 88 ALA A N 1
ATOM 1320 C CA . ALA A 1 88 ? 67.39812 20.14085 -3.39053 1.000 15.97454 88 ALA A CA 1
ATOM 1321 C C . ALA A 1 88 ? 66.00197 20.75418 -3.44161 1.000 16.95269 88 ALA A C 1
ATOM 1322 O O . ALA A 1 88 ? 65.14773 20.25035 -4.18280 1.000 17.35210 88 ALA A O 1
ATOM 1329 N N . ASP A 1 89 ? 65.75696 21.80892 -2.65952 1.000 17.44971 89 ASP A N 1
ATOM 1330 C CA . ASP A 1 89 ? 64.47582 22.51757 -2.60293 1.000 21.88380 89 ASP A CA 1
ATOM 1331 C C . ASP A 1 89 ? 63.36391 21.58396 -2.13294 1.000 23.72714 89 ASP A C 1
ATOM 1332 O O . ASP A 1 89 ? 62.28289 21.50198 -2.72251 1.000 24.89943 89 ASP A O 1
ATOM 1341 N N . CYS A 1 90 ? 63.64631 20.87756 -1.04326 1.000 22.71192 90 CYS A N 1
ATOM 1342 C CA . CYS A 1 90 ? 62.67932 20.02704 -0.36956 1.000 25.02800 90 CYS A CA 1
ATOM 1343 C C . CYS A 1 90 ? 62.44744 20.64436 1.00282 1.000 27.18816 90 CYS A C 1
ATOM 1344 O O . CYS A 1 90 ? 63.39883 20.83610 1.76714 1.000 25.86530 90 CYS A O 1
ATOM 1352 N N . LEU A 1 91 ? 61.19755 20.97314 1.31640 1.000 28.07575 91 LEU A N 1
ATOM 1353 C CA . LEU A 1 91 ? 60.92977 21.56024 2.62589 1.000 28.65964 91 LEU A CA 1
ATOM 1354 C C . LEU A 1 91 ? 61.32487 20.59333 3.73509 1.000 26.52660 91 LEU A C 1
ATOM 1355 O O . LEU A 1 91 ? 61.97499 20.97503 4.71492 1.000 29.35256 91 LEU A O 1
ATOM 1371 N N . ASP A 1 92 ? 60.94339 19.33380 3.58898 1.000 21.04578 92 ASP A N 1
ATOM 1372 C CA . ASP A 1 92 ? 61.30268 18.27662 4.51872 1.000 22.72752 92 ASP A CA 1
ATOM 1373 C C . ASP A 1 92 ? 61.59481 17.02288 3.71680 1.000 23.55984 92 ASP A C 1
ATOM 1374 O O . ASP A 1 92 ? 61.32107 16.95132 2.51134 1.000 22.54502 92 ASP A O 1
ATOM 1383 N N . ILE A 1 93 ? 62.20823 16.04383 4.36342 1.000 17.37931 93 ILE A N 1
ATOM 1384 C CA . ILE A 1 93 ? 62.50639 14.78608 3.69071 1.000 18.68314 93 ILE A CA 1
ATOM 1385 C C . ILE A 1 93 ? 62.10071 13.62918 4.58060 1.000 16.38776 93 ILE A C 1
ATOM 1386 O O . ILE A 1 93 ? 62.21180 13.70244 5.81426 1.000 15.78802 93 ILE A O 1
ATOM 1402 N N . ALA A 1 94 ? 61.59215 12.57889 3.96076 1.000 16.53460 94 ALA A N 1
ATOM 1403 C CA . ALA A 1 94 ? 60.92554 11.49779 4.66302 1.000 15.64659 94 ALA A CA 1
ATOM 1404 C C . ALA A 1 94 ? 61.72641 10.21921 4.53124 1.000 18.83482 94 ALA A C 1
ATOM 1405 O O . ALA A 1 94 ? 62.29779 9.95034 3.46757 1.000 17.98695 94 ALA A O 1
ATOM 1412 N N . PHE A 1 95 ? 61.73306 9.42105 5.59199 1.000 16.44712 95 PHE A N 1
ATOM 1413 C CA . PHE A 1 95 ? 62.43164 8.15145 5.65510 1.000 15.37717 95 PHE A CA 1
ATOM 1414 C C . PHE A 1 95 ? 61.56667 7.06497 6.28256 1.000 25.15913 95 PHE A C 1
ATOM 1415 O O . PHE A 1 95 ? 60.70439 7.34646 7.11829 1.000 18.48680 95 PHE A O 1
ATOM 1432 N N . ASP A 1 96 ? 61.83252 5.81618 5.87904 1.000 33.79412 96 ASP A N 1
ATOM 1433 C CA . ASP A 1 96 ? 61.36054 4.60069 6.52780 1.000 39.28913 96 ASP A CA 1
ATOM 1434 C C . ASP A 1 96 ? 62.58407 3.75793 6.88022 1.000 41.79079 96 ASP A C 1
ATOM 1435 O O . ASP A 1 96 ? 63.69443 4.01054 6.39970 1.000 30.26085 96 ASP A O 1
ATOM 1444 N N . ILE A 1 97 ? 62.36844 2.68613 7.64984 1.000 51.12648 97 ILE A N 1
ATOM 1445 C CA . ILE A 1 97 ? 63.41751 1.67930 7.80739 1.000 53.74742 97 ILE A CA 1
ATOM 1446 C C . ILE A 1 97 ? 63.85614 1.11413 6.45676 1.000 48.08995 97 ILE A C 1
ATOM 1447 O O . ILE A 1 97 ? 64.94848 0.54666 6.34962 1.000 52.48383 97 ILE A O 1
ATOM 1463 N N . ASN A 1 98 ? 63.02612 1.25932 5.41959 1.000 34.01732 98 ASN A N 1
ATOM 1464 C CA . ASN A 1 98 ? 63.31277 0.76877 4.07705 1.000 35.72088 98 ASN A CA 1
ATOM 1465 C C . ASN A 1 98 ? 63.95782 1.82667 3.19061 1.000 34.30612 98 ASN A C 1
ATOM 1466 O O . ASN A 1 98 ? 64.04405 1.64071 1.96631 1.000 30.53955 98 ASN A O 1
ATOM 1477 N N . GLU A 1 99 ? 64.39502 2.93616 3.77262 1.000 27.15935 99 GLU A N 1
ATOM 1478 C CA . GLU A 1 99 ? 64.97007 4.04050 3.02243 1.000 23.07408 99 GLU A CA 1
ATOM 1479 C C . GLU A 1 99 ? 66.43246 4.25518 3.40285 1.000 20.31207 99 GLU A C 1
ATOM 1480 O O . GLU A 1 99 ? 66.91782 5.38866 3.39996 1.000 18.93783 99 GLU A O 1
ATOM 1492 N N . LYS A 1 100 ? 67.13608 3.18904 3.77680 1.000 17.23723 100 LYS A N 1
ATOM 1493 C CA . LYS A 1 100 ? 68.57173 3.31118 4.01269 1.000 14.78606 100 LYS A CA 1
ATOM 1494 C C . LYS A 1 100 ? 69.28160 3.72929 2.73285 1.000 15.40883 100 LYS A C 1
ATOM 1495 O O . LYS A 1 100 ? 70.25479 4.48062 2.77659 1.000 13.64206 100 LYS A O 1
ATOM 1514 N N . SER A 1 101 ? 68.81976 3.24827 1.58270 1.000 14.91496 101 SER A N 1
ATOM 1515 C CA . SER A 1 101 ? 69.50126 3.63961 0.35266 1.000 13.97494 101 SER A CA 1
ATOM 1516 C C . SER A 1 101 ? 69.34166 5.12806 0.09028 1.000 13.78829 101 SER A C 1
ATOM 1517 O O . SER A 1 101 ? 70.27506 5.76891 -0.40607 1.000 12.62928 101 SER A O 1
ATOM 1525 N N . TYR A 1 102 ? 68.18554 5.70553 0.43334 1.000 12.23837 102 TYR A N 1
ATOM 1526 C CA . TYR A 1 102 ? 68.00185 7.14729 0.29387 1.000 11.48203 102 TYR A CA 1
ATOM 1527 C C . TYR A 1 102 ? 68.95763 7.88834 1.21500 1.000 10.98535 102 TYR A C 1
ATOM 1528 O O . TYR A 1 102 ? 69.62339 8.83952 0.78470 1.000 10.44587 102 TYR A O 1
ATOM 1546 N N . PHE A 1 103 ? 69.03894 7.47420 2.48590 1.000 12.03588 103 PHE A N 1
ATOM 1547 C CA . PHE A 1 103 ? 70.00406 8.06404 3.40057 1.000 10.86821 103 PHE A CA 1
ATOM 1548 C C . PHE A 1 103 ? 71.42271 7.97873 2.83982 1.000 11.19580 103 PHE A C 1
ATOM 1549 O O . PHE A 1 103 ? 72.17946 8.95372 2.87127 1.000 11.09701 103 PHE A O 1
ATOM 1566 N N . ASN A 1 104 ? 71.80805 6.80116 2.34274 1.000 11.90722 104 ASN A N 1
ATOM 1567 C CA . ASN A 1 104 ? 73.17032 6.60453 1.85470 1.000 11.55638 104 ASN A CA 1
ATOM 1568 C C . ASN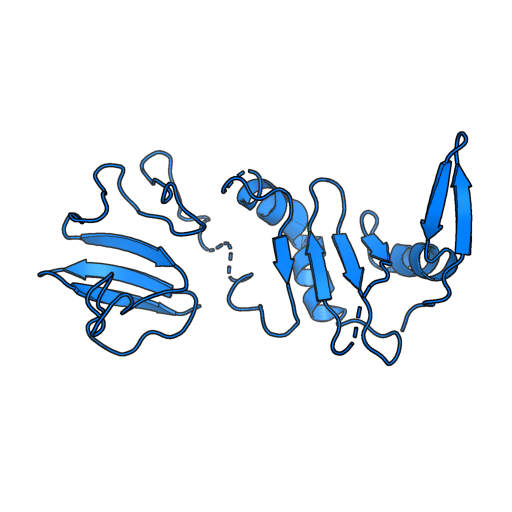 A 1 104 ? 73.45851 7.44872 0.61296 1.000 10.02262 104 ASN A C 1
ATOM 1569 O O . ASN A 1 104 ? 74.56930 7.95578 0.44834 1.000 12.28438 104 ASN A O 1
ATOM 1597 N N . ILE A 1 106 ? 72.12415 10.44339 0.02828 1.000 10.07502 106 ILE A N 1
ATOM 1598 C CA . ILE A 1 106 ? 72.32734 11.82458 0.46065 1.000 10.02179 106 ILE A CA 1
ATOM 1599 C C . ILE A 1 106 ?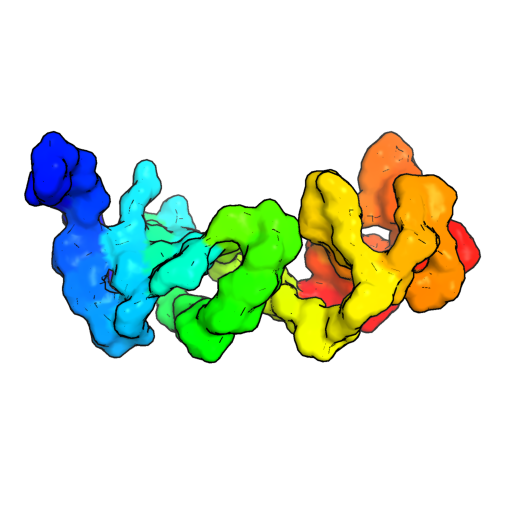 73.72723 12.00960 1.03334 1.000 10.16822 106 ILE A C 1
ATOM 1600 O O . ILE A 1 106 ? 74.40140 12.99318 0.74382 1.000 11.71313 106 ILE A O 1
ATOM 1633 N N . TRP A 1 108 ? 76.47255 10.30334 0.39847 1.000 10.84902 108 TRP A N 1
ATOM 1634 C CA . TRP A 1 108 ? 77.43300 10.26709 -0.69585 1.000 10.60379 108 TRP A CA 1
ATOM 1635 C C . TRP A 1 108 ? 77.35109 11.54853 -1.50315 1.000 10.78998 108 TRP A C 1
ATOM 1636 O O . TRP A 1 108 ? 78.37599 12.15504 -1.85988 1.000 12.29532 108 TRP A O 1
ATOM 1657 N N . LEU A 1 109 ? 76.13554 11.96909 -1.83753 1.000 11.38957 109 LEU A N 1
ATOM 1658 C CA . LEU A 1 109 ? 75.99131 13.15207 -2.68158 1.000 11.52579 109 LEU A CA 1
ATOM 1659 C C . LEU A 1 109 ? 76.58820 14.39605 -2.02380 1.000 10.71175 109 LEU A C 1
ATOM 1660 O O . LEU A 1 109 ? 77.28923 15.18025 -2.66895 1.000 11.28845 109 LEU A O 1
ATOM 1693 N N . LYS A 1 111 ? 78.95814 14.67081 0.02273 1.000 12.33665 111 LYS A N 1
ATOM 1694 C CA . LYS A 1 111 ? 80.41042 14.60256 0.02720 1.000 14.42433 111 LYS A CA 1
ATOM 1695 C C . LYS A 1 111 ? 80.99674 14.84634 -1.36125 1.000 15.13623 111 LYS A C 1
ATOM 1696 O O . LYS A 1 111 ? 82.06024 15.46572 -1.47514 1.000 18.90012 111 LYS A O 1
ATOM 1715 N N . ASN A 1 112 ? 80.32199 14.39083 -2.41999 1.000 12.82245 112 ASN A N 1
ATOM 1716 C CA . ASN A 1 112 ? 80.89998 14.33536 -3.76381 1.000 12.74189 112 ASN A CA 1
ATOM 1717 C C . ASN A 1 112 ? 80.41918 15.43334 -4.69248 1.000 14.49678 112 ASN A C 1
ATOM 1718 O O . ASN A 1 112 ? 81.07652 15.69648 -5.70367 1.000 16.34150 112 ASN A O 1
ATOM 1729 N N . ILE A 1 113 ? 79.32558 16.10194 -4.38253 1.000 12.90345 113 ILE A N 1
ATOM 1730 C CA . ILE A 1 113 ? 78.84510 17.17994 -5.22405 1.000 13.21775 113 ILE A CA 1
ATOM 1731 C C . ILE A 1 113 ? 79.81956 18.34371 -5.18116 1.000 13.43886 113 ILE A C 1
ATOM 1732 O O . ILE A 1 113 ? 80.59688 18.52200 -4.23086 1.000 13.97995 113 ILE A O 1
ATOM 1748 N N . ASP A 1 114 ? 79.80947 19.14168 -6.24047 1.000 12.38454 114 ASP A N 1
ATOM 1749 C CA . ASP A 1 114 ? 80.59164 20.36800 -6.27476 1.000 14.85273 114 ASP A CA 1
ATOM 1750 C C . ASP A 1 114 ? 79.80643 21.43368 -7.03471 1.000 15.90785 114 ASP A C 1
ATOM 1751 O O . ASP A 1 114 ? 78.71294 21.18159 -7.56263 1.000 13.98945 114 ASP A O 1
ATOM 1760 N N . GLU A 1 115 ? 80.40520 22.63517 -7.10823 1.000 16.75839 115 GLU A N 1
ATOM 1761 C CA . GLU A 1 115 ? 79.70217 23.80876 -7.61320 1.000 17.12354 115 GLU A CA 1
ATOM 1762 C C . GLU A 1 115 ? 79.29227 23.65350 -9.06994 1.000 16.52132 115 GLU A C 1
ATOM 1763 O O . GLU A 1 115 ? 78.40083 24.37762 -9.52192 1.000 21.12142 115 GLU A O 1
ATOM 1775 N N . ASN A 1 116 ? 79.90882 22.73678 -9.81267 1.000 15.74667 116 ASN A N 1
ATOM 1776 C CA . ASN A 1 116 ? 79.57967 22.52831 -11.21843 1.000 16.77470 116 ASN A CA 1
ATOM 1777 C C . ASN A 1 116 ? 78.49353 21.46671 -11.46017 1.000 17.24216 116 ASN A C 1
ATOM 1778 O O . ASN A 1 116 ? 78.10549 21.24747 -12.61496 1.000 17.56008 116 ASN A O 1
ATOM 1789 N N . TRP A 1 117 ? 77.99190 20.80386 -10.42123 1.000 13.98693 117 TRP A N 1
ATOM 1790 C CA . TRP A 1 117 ? 76.83464 19.92258 -10.56860 1.000 14.25246 117 TRP A CA 1
ATOM 1791 C C . TRP A 1 117 ? 75.54822 20.73342 -10.76324 1.000 14.92495 117 TRP A C 1
ATOM 1792 O O . TRP A 1 117 ? 75.50282 21.94083 -10.53175 1.000 16.66420 117 TRP A O 1
ATOM 1813 N N . SER A 1 118 ? 74.49416 20.05924 -11.22640 1.000 12.88966 118 SER A N 1
ATOM 1814 C CA . SER A 1 118 ? 73.18249 20.67674 -11.38917 1.000 12.39266 118 SER A CA 1
ATOM 1815 C C . SER A 1 118 ? 72.12934 19.68702 -10.92223 1.000 12.20496 118 SER A C 1
ATOM 1816 O O . SER A 1 118 ? 72.39644 18.49708 -10.74596 1.000 13.34899 118 SER A O 1
ATOM 1824 N N . GLN A 1 119 ? 70.92788 20.19078 -10.71207 1.000 14.32466 119 GLN A N 1
ATOM 1825 C CA . GLN A 1 119 ? 69.79094 19.36894 -10.33695 1.000 13.83762 119 GLN A CA 1
ATOM 1826 C C . GLN A 1 119 ? 68.72527 19.50267 -11.40719 1.000 13.43879 119 GLN A C 1
ATOM 1827 O O . GLN A 1 119 ? 68.55347 20.57358 -11.99503 1.000 15.87514 119 GLN A O 1
ATOM 1841 N N . SER A 1 120 ? 68.02299 18.41755 -11.66260 1.000 12.94175 120 SER A N 1
ATOM 1842 C CA . SER A 1 120 ? 66.85298 18.48114 -12.51764 1.000 12.31765 120 SER A CA 1
ATOM 1843 C C . SER A 1 120 ? 65.90433 19.57355 -12.03540 1.000 15.11323 120 SER A C 1
ATOM 1844 O O . SER A 1 120 ? 65.66655 19.70031 -10.81954 1.000 14.83137 120 SER A O 1
ATOM 1852 N N . PRO A 1 121 ? 65.30416 20.34144 -12.94974 1.000 15.48424 121 PRO A N 1
ATOM 1853 C CA . PRO A 1 121 ? 64.24808 21.28132 -12.54055 1.000 16.80258 121 PRO A CA 1
ATOM 1854 C C . PRO A 1 121 ? 63.01608 20.60930 -11.96793 1.000 18.11920 121 PRO A C 1
ATOM 1855 O O . PRO A 1 121 ? 62.15420 21.30428 -11.42480 1.000 19.68728 121 PRO A O 1
ATOM 1866 N N . TYR A 1 122 ? 62.89986 19.28894 -12.07018 1.000 14.60090 122 TYR A N 1
ATOM 1867 C CA . TYR A 1 122 ? 61.63945 18.60236 -11.83001 1.000 16.87308 122 TYR A CA 1
ATOM 1868 C C . TYR A 1 122 ? 61.63954 17.68731 -10.62249 1.000 17.00242 122 TYR A C 1
ATOM 1869 O O . TYR A 1 122 ? 60.57951 17.15477 -10.28967 1.000 20.38837 122 TYR A O 1
ATOM 1887 N N . GLY A 1 123 ? 62.76987 17.48719 -9.95072 1.000 15.33690 123 GLY A N 1
ATOM 1888 C CA . GLY A 1 123 ? 62.77091 16.60317 -8.80274 1.000 18.16234 123 GLY A CA 1
ATOM 1889 C C . GLY A 1 123 ? 64.17945 16.32174 -8.31824 1.000 13.59493 123 GLY A C 1
ATOM 1890 O O . GLY A 1 123 ? 65.12569 17.01528 -8.68801 1.000 13.65426 123 GLY A O 1
ATOM 1894 N N . GLU A 1 124 ? 64.29465 15.28271 -7.48109 1.000 12.44608 124 GLU A N 1
ATOM 1895 C CA . GLU A 1 124 ? 65.55690 14.93693 -6.83515 1.000 13.11466 124 GLU A CA 1
ATOM 1896 C C . GLU A 1 124 ? 66.35547 13.98850 -7.73635 1.000 11.78871 124 GLU A C 1
ATOM 1897 O O . GLU A 1 124 ? 66.50469 12.79478 -7.47311 1.000 12.45662 124 GLU A O 1
ATOM 1909 N N . SER A 1 125 ? 66.87609 14.55090 -8.83045 1.000 11.93650 125 SER A N 1
ATOM 1910 C CA . SER A 1 125 ? 67.84185 13.89487 -9.70169 1.000 11.39888 125 SER A CA 1
ATOM 1911 C C . SER A 1 125 ? 68.95077 14.90910 -9.91744 1.000 10.79924 125 SER A C 1
ATOM 1912 O O . SER A 1 125 ? 68.67623 16.10632 -10.07911 1.000 13.66605 125 SER A O 1
ATOM 1920 N N . PHE A 1 126 ? 70.19669 14.44424 -9.88739 1.000 10.83185 126 PHE A N 1
ATOM 1921 C CA . PHE A 1 126 ? 71.35965 15.32613 -9.86746 1.000 10.66643 126 PHE A CA 1
ATOM 1922 C C . PHE A 1 126 ? 72.36113 14.87956 -10.91543 1.000 9.96494 126 PHE A C 1
ATOM 1923 O O . PHE A 1 126 ? 72.49257 13.68445 -11.19422 1.000 11.18632 126 PHE A O 1
ATOM 1940 N N . TYR A 1 127 ? 73.11049 15.85417 -11.42673 1.000 10.04087 127 TYR A N 1
ATOM 1941 C CA . TYR A 1 127 ? 73.99955 15.65576 -12.55960 1.000 11.73884 127 TYR A CA 1
ATOM 1942 C C . TYR A 1 127 ? 75.33555 16.32247 -12.28627 1.000 11.43515 127 TYR A C 1
ATOM 1943 O O . TYR A 1 127 ? 75.40065 17.38338 -11.66957 1.000 12.20229 127 TYR A O 1
ATOM 1961 N N . SER A 1 128 ? 76.40583 15.72285 -12.79716 1.000 13.10405 128 SER A N 1
ATOM 1962 C CA . SER A 1 128 ? 77.74019 16.22545 -12.51314 1.000 13.42371 128 SER A CA 1
ATOM 1963 C C . SER A 1 128 ? 78.15960 17.36023 -13.41589 1.000 15.21291 128 SER A C 1
ATOM 1964 O O . SER A 1 128 ? 79.28568 17.84073 -13.27724 1.000 18.80853 128 SER A O 1
ATOM 1972 N N . SER A 1 129 ? 77.24841 17.86926 -14.23183 1.000 14.13844 129 SER A N 1
ATOM 1973 C CA . SER A 1 129 ? 77.54836 18.93689 -15.16463 1.000 16.53541 129 SER A CA 1
ATOM 1974 C C . SER A 1 129 ? 76.35029 19.86345 -15.24387 1.000 17.46364 129 SER A C 1
ATOM 1975 O O . SER A 1 129 ? 75.21744 19.46112 -14.97275 1.000 16.74663 129 SER A O 1
ATOM 1983 N N . LYS A 1 130 ? 76.61420 21.11322 -15.60023 1.000 18.22740 130 LYS A N 1
ATOM 1984 C CA . LYS A 1 130 ? 75.56663 22.06162 -15.92719 1.000 16.99742 130 LYS A CA 1
ATOM 1985 C C . LYS A 1 130 ? 75.10468 21.96934 -17.37602 1.000 17.54012 130 LYS A C 1
ATOM 1986 O O . LYS A 1 130 ? 74.08816 22.57946 -17.71723 1.000 23.94812 130 LYS A O 1
ATOM 2005 N N . ASP A 1 131 ? 75.77796 21.17616 -18.20712 1.000 19.28056 131 ASP A N 1
ATOM 2006 C CA . ASP A 1 131 ? 75.41217 21.01516 -19.61750 1.000 24.52720 131 ASP A CA 1
ATOM 2007 C C . ASP A 1 131 ? 74.50769 19.79390 -19.79688 1.000 23.44432 131 ASP A C 1
ATOM 2008 O O . ASP A 1 131 ? 74.82947 18.83695 -20.50973 1.000 28.14178 131 ASP A O 1
ATOM 2017 N N . ILE A 1 132 ? 73.37671 19.81358 -19.10003 1.000 23.14743 132 ILE A N 1
ATOM 2018 C CA . ILE A 1 132 ? 72.42216 18.71920 -19.11020 1.000 18.85331 132 ILE A CA 1
ATOM 2019 C C . ILE A 1 132 ? 71.06595 19.26578 -19.50748 1.000 24.69426 132 ILE A C 1
ATOM 2020 O O . ILE A 1 132 ? 70.65313 20.31502 -19.00801 1.000 27.51555 132 ILE A O 1
ATOM 2036 N N . ASP A 1 133 ? 70.35496 18.54635 -20.37113 1.000 19.10642 133 ASP A N 1
ATOM 2037 C CA . ASP A 1 133 ? 68.93143 18.80620 -20.53040 1.000 24.98537 133 ASP A CA 1
ATOM 2038 C C . ASP A 1 133 ? 68.23374 17.46292 -20.71616 1.000 20.49012 133 ASP A C 1
ATOM 2039 O O . ASP A 1 133 ? 68.86238 16.40155 -20.66615 1.000 19.85927 133 ASP A O 1
ATOM 2048 N N . TRP A 1 134 ? 66.93135 17.50953 -20.99151 1.000 21.61255 134 TRP A N 1
ATOM 2049 C CA . TRP A 1 134 ? 66.16801 16.27811 -21.14124 1.000 23.18378 134 TRP A CA 1
ATOM 2050 C C . TRP A 1 134 ? 66.72105 15.41329 -22.26652 1.000 24.08418 134 TRP A C 1
ATOM 2051 O O . TRP A 1 134 ? 66.64707 14.18298 -22.18703 1.000 29.20878 134 TRP A O 1
ATOM 2072 N N . GLY A 1 135 ? 67.29455 16.02638 -23.30551 1.000 21.56604 135 GLY A N 1
ATOM 2073 C CA . GLY A 1 135 ? 67.71365 15.27847 -24.47678 1.000 24.76310 135 GLY A CA 1
ATOM 2074 C C . GLY A 1 135 ? 69.20460 15.13754 -24.70085 1.000 25.19136 135 GLY A C 1
ATOM 2075 O O . GLY A 1 135 ? 69.62961 14.57958 -25.71867 1.000 27.57892 135 GLY A O 1
ATOM 2079 N N . TYR A 1 136 ? 70.02266 15.62902 -23.77788 1.000 19.12412 136 TYR A N 1
ATOM 2080 C CA . TYR A 1 136 ? 71.46057 15.55765 -23.96173 1.000 19.42946 136 TYR A CA 1
ATOM 2081 C C . TYR A 1 136 ? 72.14563 15.36205 -22.61845 1.000 18.77271 136 TYR A C 1
ATOM 2082 O O . TYR A 1 136 ? 71.85966 16.08690 -21.65525 1.000 18.32818 136 TYR A O 1
ATOM 2100 N N . LYS A 1 137 ? 73.06101 14.39452 -22.57846 1.000 17.48407 137 LYS A N 1
ATOM 2101 C CA . LYS A 1 137 ? 73.95545 14.17030 -21.45563 1.000 17.76264 137 LYS A CA 1
ATOM 2102 C C . LYS A 1 137 ? 75.36878 14.04843 -22.01386 1.000 15.87506 137 LYS A C 1
ATOM 2103 O O . LYS A 1 137 ? 75.59422 13.24924 -22.93890 1.000 17.98795 137 LYS A O 1
ATOM 2122 N N . PRO A 1 138 ? 76.34452 14.78649 -21.49804 1.000 15.47896 138 PRO A N 1
ATOM 2123 C CA . PRO A 1 138 ? 77.72273 14.59745 -21.97440 1.000 15.61573 138 PRO A CA 1
ATOM 2124 C C . PRO A 1 138 ? 78.28972 13.24439 -21.57185 1.000 15.29372 138 PRO A C 1
ATOM 2125 O O . PRO A 1 138 ? 77.94557 12.66940 -20.54100 1.000 14.68919 138 PRO A O 1
ATOM 2136 N N . GLU A 1 139 ? 79.18207 12.71466 -22.39354 1.000 15.73831 139 GLU A N 1
ATOM 2137 C CA . GLU A 1 139 ? 79.79788 11.45020 -22.03181 1.000 13.40753 139 GLU A CA 1
ATOM 2138 C C . GLU A 1 139 ? 80.67977 11.60685 -20.80106 1.000 15.76721 139 GLU A C 1
ATOM 2139 O O . GLU A 1 139 ? 81.38535 12.61119 -20.63898 1.000 18.02940 139 GLU A O 1
ATOM 2151 N N . GLY A 1 140 ? 80.58959 10.62782 -19.89725 1.000 13.76763 140 GLY A N 1
ATOM 2152 C CA . GLY A 1 140 ? 81.32285 10.66842 -18.65904 1.000 15.92380 140 GLY A CA 1
ATOM 2153 C C . GLY A 1 140 ? 80.60195 11.39037 -17.54865 1.000 15.23390 140 GLY A C 1
ATOM 2154 O O . GLY A 1 140 ? 81.05680 11.32820 -16.40416 1.000 18.62429 140 GLY A O 1
ATOM 2158 N N . SER A 1 141 ? 79.52109 12.08628 -17.86056 1.000 13.13566 141 SER A N 1
ATOM 2159 C CA . SER A 1 141 ? 78.75261 12.76096 -16.82389 1.000 12.54115 141 SER A CA 1
ATOM 2160 C C . SER A 1 141 ? 77.98773 11.74057 -15.98618 1.000 13.37694 141 SER A C 1
ATOM 2161 O O . SER A 1 141 ? 77.61522 10.65657 -16.43605 1.000 13.28221 141 SER A O 1
ATOM 2169 N N . LEU A 1 142 ? 77.76820 12.09016 -14.73079 1.000 11.72407 142 LEU A N 1
ATOM 2170 C CA . LEU A 1 142 ? 77.05619 11.23881 -13.79542 1.000 12.49886 142 LEU A CA 1
ATOM 2171 C C . LEU A 1 142 ? 75.62099 11.71295 -13.64744 1.000 10.18350 142 LEU A C 1
ATOM 2172 O O . LEU A 1 142 ? 75.30731 12.89273 -13.84332 1.000 11.40024 142 LEU A O 1
ATOM 2188 N N . ARG A 1 143 ? 74.75067 10.76347 -13.28189 1.000 10.29127 143 ARG A N 1
ATOM 2189 C CA . ARG A 1 143 ? 73.38925 11.04943 -12.84463 1.000 10.65040 143 ARG A CA 1
ATOM 2190 C C . ARG A 1 143 ? 73.15196 10.26983 -11.56063 1.000 10.02581 143 ARG A C 1
ATOM 2191 O O . ARG A 1 143 ? 73.49538 9.09272 -11.45916 1.000 10.19930 143 ARG A O 1
ATOM 2212 N N . VAL A 1 144 ? 72.56207 10.94379 -10.58383 1.000 9.22368 144 VAL A N 1
ATOM 2213 C CA . VAL A 1 144 ? 72.16072 10.35888 -9.30058 1.000 10.27854 144 VAL A CA 1
ATOM 2214 C C . VAL A 1 144 ? 70.63910 10.45700 -9.22249 1.000 9.27515 144 VAL A C 1
ATOM 2215 O O . VAL A 1 144 ? 70.08041 11.56240 -9.27573 1.000 11.21235 144 VAL A O 1
ATOM 2228 N N . SER A 1 145 ? 69.97563 9.31136 -9.11684 1.000 9.87860 145 SER A N 1
ATOM 2229 C CA . SER A 1 145 ? 68.52392 9.27455 -9.21299 1.000 11.43455 145 SER A CA 1
ATOM 2230 C C . SER A 1 145 ? 68.02807 7.90884 -8.78101 1.000 10.71029 145 SER A C 1
ATOM 2231 O O . SER A 1 145 ? 68.77781 6.93146 -8.72115 1.000 11.20692 145 SER A O 1
ATOM 2239 N N . ASP A 1 146 ? 66.72944 7.84667 -8.51322 1.000 12.96067 146 ASP A N 1
ATOM 2240 C CA . ASP A 1 146 ? 66.07404 6.57464 -8.23808 1.000 13.91695 146 ASP A CA 1
ATOM 2241 C C . ASP A 1 146 ? 65.15266 6.13523 -9.35824 1.000 16.92254 146 ASP A C 1
ATOM 2242 O O . ASP A 1 146 ? 64.49687 5.10356 -9.22090 1.000 17.24339 146 ASP A O 1
ATOM 2251 N N . HIS A 1 147 ? 65.08877 6.85785 -10.47288 1.000 13.80311 147 HIS A N 1
ATOM 2252 C CA . HIS A 1 147 ? 64.21284 6.42101 -11.55337 1.000 15.53750 147 HIS A CA 1
ATOM 2253 C C . HIS A 1 147 ? 64.93048 6.40331 -12.88729 1.000 12.79500 147 HIS A C 1
ATOM 2254 O O . HIS A 1 147 ? 65.49433 7.41015 -13.33717 1.000 14.66772 147 HIS A O 1
ATOM 2268 N N . TRP A 1 148 ? 64.87859 5.24449 -13.49843 1.000 12.94989 148 TRP A N 1
ATOM 2269 C CA . TRP A 1 148 ? 65.65862 4.87724 -14.65044 1.000 12.55034 148 TRP A CA 1
ATOM 2270 C C . TRP A 1 148 ? 64.74002 4.15106 -15.61717 1.000 13.20801 148 TRP A C 1
ATOM 2271 O O . TRP A 1 148 ? 63.71154 3.59974 -15.23271 1.000 15.68466 148 TRP A O 1
ATOM 2292 N N . ASN A 1 149 ? 65.11550 4.14062 -16.89281 1.000 13.17914 149 ASN A N 1
ATOM 2293 C CA . ASN A 1 149 ? 64.39817 3.33559 -17.88128 1.000 14.87941 149 ASN A CA 1
ATOM 2294 C C . ASN A 1 149 ? 62.90158 3.64481 -17.88379 1.000 14.20808 149 ASN A C 1
ATOM 2295 O O . ASN A 1 149 ? 62.06403 2.73674 -17.88524 1.000 17.89601 149 ASN A O 1
ATOM 2306 N N . PHE A 1 150 ? 62.55792 4.92893 -17.94749 1.000 13.04911 150 PHE A N 1
ATOM 2307 C CA . PHE A 1 150 ? 61.16731 5.34569 -17.78957 1.000 15.32424 150 PHE A CA 1
ATOM 2308 C C . PHE A 1 150 ? 60.62538 5.94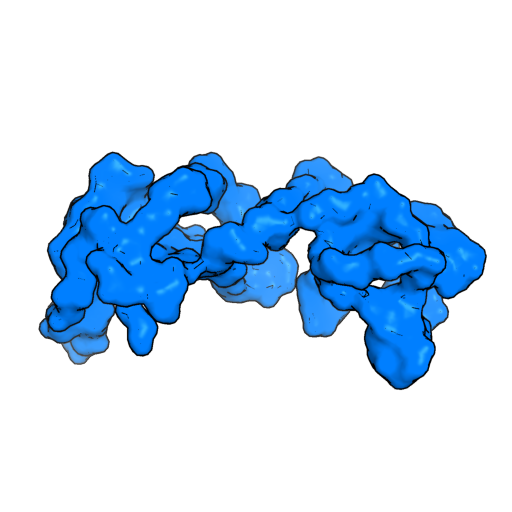418 -19.08639 1.000 13.94309 150 PHE A C 1
ATOM 2309 O O . PHE A 1 150 ? 61.24869 5.85786 -20.14939 1.000 14.60696 150 PHE A O 1
ATOM 2326 N N . GLY A 1 151 ? 59.43396 6.53360 -19.01055 1.000 16.28778 151 GLY A N 1
ATOM 2327 C CA . GLY A 1 151 ? 58.73185 6.87557 -20.21741 1.000 15.50102 151 GLY A CA 1
ATOM 2328 C C . GLY A 1 151 ? 58.19521 5.61267 -20.86227 1.000 15.06288 151 GLY A C 1
ATOM 2329 O O . GLY A 1 151 ? 58.03953 4.55984 -20.25357 1.000 19.94679 151 GLY A O 1
ATOM 2333 N N . GLN A 1 152 ? 57.88626 5.72701 -22.12824 1.000 15.83035 152 GLN A N 1
ATOM 2334 C CA . GLN A 1 152 ? 57.34982 4.60359 -22.84536 1.000 15.40210 152 GLN A CA 1
ATOM 2335 C C . GLN A 1 152 ? 58.50171 3.76183 -23.38201 1.000 15.61846 152 GLN A C 1
ATOM 2336 O O . GLN A 1 152 ? 59.50243 4.28079 -23.90852 1.000 17.51491 152 GLN A O 1
ATOM 2350 N N . ASP A 1 153 ? 58.36015 2.44565 -23.23115 1.000 14.48169 153 ASP A N 1
ATOM 2351 C CA . ASP A 1 153 ? 59.33788 1.46657 -23.70265 1.000 16.98861 153 ASP A CA 1
ATOM 2352 C C . ASP A 1 153 ? 60.74322 1.71037 -23.14527 1.000 17.58675 153 ASP A C 1
ATOM 2353 O O . ASP A 1 153 ? 61.73866 1.41845 -23.81647 1.000 20.11175 153 ASP A O 1
ATOM 2362 N N . GLY A 1 154 ? 60.83718 2.25951 -21.93962 1.000 17.03842 154 GLY A N 1
ATOM 2363 C CA . GLY A 1 154 ? 62.11713 2.48053 -21.28714 1.000 19.81952 154 GLY A CA 1
ATOM 2364 C C . GLY A 1 154 ? 63.00599 3.53195 -21.91449 1.000 18.39012 154 GLY A C 1
ATOM 2365 O O . GLY A 1 154 ? 64.22619 3.48873 -21.73258 1.000 19.43696 154 GLY A O 1
ATOM 2369 N N . GLU A 1 155 ? 62.42686 4.49130 -22.63372 1.000 14.86793 155 GLU A N 1
ATOM 2370 C CA . GLU A 1 155 ? 63.22869 5.40567 -23.44284 1.000 13.86121 155 GLU A CA 1
ATOM 2371 C C . GLU A 1 155 ? 64.04860 6.39273 -22.61766 1.000 14.73546 155 GLU A C 1
ATOM 2372 O O . GLU A 1 155 ? 65.12826 6.80266 -23.06010 1.000 16.65382 155 GLU A O 1
ATOM 2384 N N . HIS A 1 156 ? 63.57429 6.81452 -21.45016 1.000 11.47088 156 HIS A N 1
ATOM 2385 C CA . HIS A 1 156 ? 64.23868 7.90287 -20.73536 1.000 13.13403 156 HIS A CA 1
ATOM 2386 C C . HIS A 1 156 ? 65.24010 7.37034 -19.72346 1.000 12.92776 156 HIS A C 1
ATOM 2387 O O . HIS A 1 156 ? 64.92317 6.47222 -18.93313 1.000 12.01585 156 HIS A O 1
ATOM 2401 N N . CYS A 1 157 ? 66.44188 7.94096 -19.73552 1.000 13.45016 157 CYS A N 1
ATOM 2402 C CA . CYS A 1 157 ? 67.53593 7.51649 -18.86424 1.000 11.50552 157 CYS A CA 1
ATOM 2403 C C . CYS A 1 157 ? 67.69259 5.99727 -18.90976 1.000 12.43422 157 CYS A C 1
ATOM 2404 O O . CYS A 1 157 ? 67.63018 5.31959 -17.87144 1.000 12.99523 157 CYS A O 1
ATOM 2412 N N . PRO A 1 158 ? 67.89533 5.43415 -20.09816 1.000 13.04942 158 PRO A N 1
ATOM 2413 C CA . PRO A 1 158 ? 68.08155 3.98952 -20.22268 1.000 13.10893 158 PRO A CA 1
ATOM 2414 C C . PRO A 1 158 ? 69.39900 3.57571 -19.58849 1.000 13.78785 158 PRO A C 1
ATOM 2415 O O . PRO A 1 158 ? 70.38848 4.30981 -19.64126 1.000 14.23526 158 PRO A O 1
ATOM 2426 N N . THR A 1 159 ? 69.41816 2.37482 -19.01407 1.000 15.37403 159 THR A N 1
ATOM 2427 C CA . THR A 1 159 ? 70.62763 1.83630 -18.40189 1.000 14.82203 159 THR A CA 1
ATOM 2428 C C . THR A 1 159 ? 71.04040 0.55880 -19.11821 1.000 17.79266 159 THR A C 1
ATOM 2429 O O . THR A 1 159 ? 70.20815 -0.15112 -19.69296 1.000 18.56039 159 THR A O 1
ATOM 2440 N N . ALA A 1 160 ? 72.33847 0.26038 -19.05851 1.000 16.30453 160 ALA A N 1
ATOM 2441 C CA . ALA A 1 160 ? 72.85486 -0.90432 -19.77761 1.000 19.45665 160 ALA A CA 1
ATOM 2442 C C . ALA A 1 160 ? 72.35000 -2.19996 -19.15910 1.000 22.65528 160 ALA A C 1
ATOM 2443 O O . ALA A 1 160 ? 72.07130 -3.16800 -19.87391 1.000 25.92372 160 ALA A O 1
ATOM 2450 N N . GLU A 1 161 ? 72.22700 -2.24011 -17.84411 1.000 20.54745 161 GLU A N 1
ATOM 2451 C CA . GLU A 1 161 ? 71.69091 -3.37643 -17.10739 1.000 28.08350 161 GLU A CA 1
ATOM 2452 C C . GLU A 1 161 ? 70.68168 -2.87948 -16.09967 1.000 23.35682 161 GLU A C 1
ATOM 2453 O O . GLU A 1 161 ? 70.56851 -1.66128 -15.88830 1.000 20.84792 161 GLU A O 1
ATOM 2465 N N . PRO A 1 162 ? 69.92343 -3.78277 -15.43538 1.000 24.76161 162 PRO A N 1
ATOM 2466 C CA . PRO A 1 162 ? 68.79191 -3.25254 -14.63052 1.000 30.23713 162 PRO A CA 1
ATOM 2467 C C . PRO A 1 162 ? 69.31896 -2.39311 -13.48360 1.000 22.11417 162 PRO A C 1
ATOM 2468 O O . PRO A 1 162 ? 70.35926 -2.69215 -12.88966 1.000 23.55367 162 PRO A O 1
ATOM 2479 N N . VAL A 1 163 ? 68.60105 -1.31123 -13.19213 1.000 22.94190 163 VAL A N 1
ATOM 2480 C CA . VAL A 1 163 ? 68.90151 -0.44872 -12.05724 1.000 22.67507 163 VAL A CA 1
ATOM 2481 C C . VAL A 1 163 ? 67.57965 -0.11566 -11.38097 1.000 26.02150 163 VAL A C 1
ATOM 2482 O O . VAL A 1 163 ? 66.69074 0.47494 -12.00062 1.000 28.38404 163 VAL A O 1
ATOM 2495 N N . ASP A 1 164 ? 67.43297 -0.52848 -10.12880 1.000 25.00947 164 ASP A N 1
ATOM 2496 C CA . ASP A 1 164 ? 66.20344 -0.34539 -9.36837 1.000 31.17360 164 ASP A CA 1
ATOM 2497 C C . ASP A 1 164 ? 66.57489 0.42516 -8.11034 1.000 30.68042 164 ASP A C 1
ATOM 2498 O O . ASP A 1 164 ? 67.25968 -0.10729 -7.23338 1.000 37.26025 164 ASP A O 1
ATOM 2507 N N . GLY A 1 165 ? 66.14540 1.67371 -8.03131 1.000 25.17022 165 GLY A N 1
ATOM 2508 C CA . GLY A 1 165 ? 66.37274 2.47757 -6.84600 1.000 22.62436 165 GLY A CA 1
ATOM 2509 C C . GLY A 1 165 ? 67.50699 3.46350 -7.02282 1.000 17.75582 165 GLY A C 1
ATOM 2510 O O . GLY A 1 165 ? 67.99151 3.72015 -8.13067 1.000 17.52141 165 GLY A O 1
ATOM 2514 N N . TRP A 1 166 ? 67.89840 4.06392 -5.89541 1.000 14.51594 166 TRP A N 1
ATOM 2515 C CA . TRP A 1 166 ? 68.90018 5.12376 -5.91531 1.000 14.67081 166 TRP A CA 1
ATOM 2516 C C . TRP A 1 166 ? 70.23033 4.56712 -6.40535 1.000 12.32876 166 TRP A C 1
ATOM 2517 O O . TRP A 1 166 ? 70.69811 3.51588 -5.95027 1.000 14.49750 166 TRP A O 1
ATOM 2538 N N . ALA A 1 167 ? 70.84833 5.29222 -7.33812 1.000 11.23025 167 ALA A N 1
ATOM 2539 C CA . ALA A 1 167 ? 72.10878 4.85776 -7.91504 1.000 12.25012 167 ALA A CA 1
ATOM 2540 C C . ALA A 1 167 ? 72.84115 6.05016 -8.51083 1.000 11.70194 167 ALA A C 1
ATOM 2541 O O . ALA A 1 167 ? 72.24983 7.09359 -8.78972 1.000 11.93737 167 ALA A O 1
ATOM 2548 N N . VAL A 1 168 ? 74.14264 5.86488 -8.68938 1.000 10.75743 168 VAL A N 1
ATOM 2549 C CA . VAL A 1 168 ? 74.98195 6.72942 -9.50718 1.000 10.09768 168 VAL A CA 1
ATOM 2550 C C . VAL A 1 168 ? 75.30137 5.96152 -10.78268 1.000 11.04463 168 VAL A C 1
ATOM 2551 O O . VAL A 1 168 ? 75.79693 4.82474 -10.72440 1.000 12.18308 168 VAL A O 1
ATOM 2564 N N . CYS A 1 169 ? 75.00681 6.57193 -11.92612 1.000 11.26733 169 CYS A N 1
ATOM 2565 C CA . CYS A 1 169 ? 75.37960 5.99744 -13.21334 1.000 10.53930 169 CYS A CA 1
ATOM 2566 C C . CYS A 1 169 ? 76.14688 7.02802 -14.03348 1.000 11.52823 169 CYS A C 1
ATOM 2567 O O . CYS A 1 169 ? 76.00407 8.23970 -13.84107 1.000 11.26296 169 CYS A O 1
ATOM 2575 N N . LYS A 1 170 ? 76.95209 6.52155 -14.97227 1.000 11.98769 170 LYS A N 1
ATOM 2576 C CA . LYS A 1 170 ? 77.74073 7.32868 -15.89385 1.000 12.27220 170 LYS A CA 1
ATOM 2577 C C . LYS A 1 170 ? 77.22663 7.15818 -17.31119 1.000 11.85553 170 LYS A C 1
ATOM 2578 O O . LYS A 1 170 ? 76.92009 6.04268 -17.73267 1.000 12.25867 170 LYS A O 1
ATOM 2597 N N . PHE A 1 171 ? 77.17955 8.25542 -18.04959 1.000 12.31917 171 PHE A N 1
ATOM 2598 C CA . PHE A 1 171 ? 76.62337 8.21653 -19.39237 1.000 11.41379 171 PHE A CA 1
ATOM 2599 C C . PHE A 1 171 ? 77.71613 7.92438 -20.41148 1.000 14.42917 171 PHE A C 1
ATOM 2600 O O . PHE A 1 171 ? 78.72843 8.63845 -20.47021 1.000 14.38391 171 PHE A O 1
ATOM 2617 N N . GLU A 1 172 ? 77.49750 6.89678 -21.23079 1.000 11.93145 172 GLU A N 1
ATOM 2618 C CA . GLU A 1 172 ? 78.41677 6.57560 -22.31642 1.000 13.34958 172 GLU A CA 1
ATOM 2619 C C . GLU A 1 172 ? 77.61181 5.97526 -23.45178 1.000 13.06087 172 GLU A C 1
ATOM 2620 O O . GLU A 1 172 ? 76.78953 5.07926 -23.25030 1.000 13.08967 172 GLU A O 1
ATOM 2632 N N . ASN A 1 173 ? 77.89149 6.45539 -24.65339 1.000 14.10973 173 ASN A N 1
ATOM 2633 C CA . ASN A 1 173 ? 77.32859 5.89421 -25.87555 1.000 16.20053 173 ASN A CA 1
ATOM 2634 C C . ASN A 1 173 ? 75.81699 5.73650 -25.79801 1.000 12.57631 173 ASN A C 1
ATOM 2635 O O . ASN A 1 173 ? 75.25651 4.69462 -26.13713 1.000 15.91065 173 ASN A O 1
ATOM 2646 N N . GLY A 1 174 ? 75.14314 6.76798 -25.29448 1.000 13.34671 174 GLY A N 1
ATOM 2647 C CA . GLY A 1 174 ? 73.70370 6.83209 -25.36045 1.000 13.54731 174 GLY A CA 1
ATOM 2648 C C . GLY A 1 174 ? 72.97555 6.16997 -24.20828 1.000 14.16686 174 GLY A C 1
ATOM 2649 O O . GLY A 1 174 ? 71.73588 6.14947 -24.22285 1.000 16.72166 174 GLY A O 1
ATOM 2653 N N . LYS A 1 175 ? 73.70003 5.60112 -23.24408 1.000 12.25392 175 LYS A N 1
ATOM 2654 C CA . LYS A 1 175 ? 73.06687 4.91920 -22.11992 1.000 12.22758 175 LYS A CA 1
ATOM 2655 C C . LYS A 1 175 ? 73.82654 5.19891 -20.84221 1.000 11.37666 175 LYS A C 1
ATOM 2656 O O . LYS A 1 175 ? 75.00168 5.56315 -20.83747 1.000 12.61485 175 LYS A O 1
ATOM 2675 N N . TYR A 1 176 ? 73.12003 4.99925 -19.73469 1.000 10.11387 176 TYR A N 1
ATOM 2676 C CA . TYR A 1 176 ? 73.73152 5.06668 -18.41099 1.000 11.44421 176 TYR A CA 1
ATOM 2677 C C . TYR A 1 176 ? 74.26173 3.69863 -17.97918 1.000 12.80738 176 TYR A C 1
ATOM 2678 O O . TYR A 1 176 ? 73.67114 2.65811 -18.27715 1.000 13.14138 176 TYR A O 1
ATOM 2696 N N . HIS A 1 177 ? 75.39990 3.71605 -17.30228 1.000 11.42184 177 HIS A N 1
ATOM 2697 C CA . HIS A 1 177 ? 76.07848 2.52584 -16.80825 1.000 12.16621 177 HIS A CA 1
ATOM 2698 C C . HIS A 1 177 ? 76.27692 2.66662 -15.30095 1.000 13.19351 177 HIS A C 1
ATOM 2699 O O . HIS A 1 177 ? 76.81859 3.66560 -14.83146 1.000 12.78104 177 HIS A O 1
ATOM 2713 N N . LEU A 1 178 ? 75.86389 1.65179 -14.56736 1.000 14.11471 178 LEU A N 1
ATOM 2714 C CA . LEU A 1 178 ? 75.89226 1.72469 -13.11486 1.000 14.01823 178 LEU A CA 1
ATOM 2715 C C . LEU A 1 178 ? 77.32113 1.84383 -12.62126 1.000 14.89755 178 LEU A C 1
ATOM 2716 O O . LEU A 1 178 ? 78.18997 1.06504 -13.02011 1.000 19.63894 178 LEU A O 1
ATOM 2732 N N . ILE A 1 179 ? 77.55785 2.75844 -11.68557 1.000 14.53882 179 ILE A N 1
ATOM 2733 C CA . ILE A 1 179 ? 78.82997 2.75580 -10.97851 1.000 16.02866 179 ILE A CA 1
ATOM 2734 C C . ILE A 1 179 ? 78.71290 2.65993 -9.46342 1.000 15.23127 179 ILE A C 1
ATOM 2735 O O . ILE A 1 179 ? 79.69231 2.24562 -8.82171 1.000 16.68889 179 ILE A O 1
ATOM 2751 N N . LYS A 1 180 ? 77.58140 3.02667 -8.85589 1.000 13.79908 180 LYS A N 1
ATOM 2752 C CA . LYS A 1 180 ? 77.36852 2.83334 -7.42403 1.000 13.51917 180 LYS A CA 1
ATOM 2753 C C . LYS A 1 180 ? 75.88187 2.61794 -7.20428 1.000 13.63524 180 LYS A C 1
ATOM 2754 O O . LYS A 1 180 ? 75.05507 3.47126 -7.55227 1.000 13.24977 180 LYS A O 1
ATOM 2773 N N . LYS A 1 181 ? 75.53428 1.50882 -6.58216 1.000 15.52998 181 LYS A N 1
ATOM 2774 C CA . LYS A 1 181 ? 74.17277 1.24536 -6.15501 1.000 15.11043 181 LYS A CA 1
ATOM 2775 C C . LYS A 1 181 ? 74.06196 1.50836 -4.65719 1.000 13.89283 181 LYS A C 1
ATOM 2776 O O . LYS A 1 181 ? 74.85280 0.97374 -3.87097 1.000 15.22417 181 LYS A O 1
ATOM 2795 N N . PHE A 1 182 ? 73.10413 2.34106 -4.26266 1.000 14.79862 182 PHE A N 1
ATOM 2796 C CA . PHE A 1 182 ? 73.00430 2.70004 -2.84896 1.000 16.21710 182 PHE A CA 1
ATOM 2797 C C . PHE A 1 182 ? 72.20992 1.67100 -2.04962 1.000 23.96320 182 PHE A C 1
ATOM 2798 O O . PHE A 1 182 ? 71.23730 1.11689 -2.54235 1.000 27.46122 182 PHE A O 1
#

Secondary structure (DSSP, 8-state):
------EEEEETTEEEEE-HHHHHHHTTT-SSEEE------EEEE-SS-EEEE--TTS---HHHHHHHHHTHHHHHHHH----S-EEE-TT-HHHH--------TT-EE-TTSS-EES-S--BTTB--TT-EEEES--SBSGGG-BS-BSS---SSEEEEEETTEEEEEEE-